Protein AF-A0A523VGC4-F1 (afdb_monomer)

Sequence (194 aa):
MSHHLFTFSLNHFYLLVEYPACVCFKQSFNGQIEKNLKMKKIRLAASSDLHIQEKSRDLLKPAFKDLNEKADIFAITGDFTASGKLKEIQVLLHELRPIKIPIVAVLGNHEYHNQRQEKSKQILHDEGIHILDGNCVTFEINSLSIGFSGSKGFLSGYDKRAIPDFGEQSLKLIVDELLNEKEKMMSGMKNHKT

Secondary structure (DSSP, 8-state):
---EEEE--SS-------SSEEEEEEEEE-S---TT------EEEEE----B-TT-TTSSHHHHTTHHHH-SEEEEES--BSS--HHHHHHHHHHHTT--S-EEEE--HHHHHTT-HHHHHHHHHHTT-EE-SS-EEEEEETTEEEEEEEEE--TT-SGGGSPPS-SSHHHHHHHHHHHHHHHHHHHHHHT---

Solvent-accessible surface area (backbone atoms only — not comparable to full-atom values): 10690 Å² total; per-residue (Å²): 138,80,75,53,82,47,80,54,73,90,74,81,50,72,56,72,49,71,58,46,6,32,42,40,41,45,62,52,73,83,66,82,87,61,97,75,66,72,81,71,64,62,30,40,33,41,42,53,67,63,44,26,40,78,83,48,63,76,67,53,42,78,80,51,66,58,43,65,81,71,27,62,33,38,38,39,34,10,20,57,23,60,71,24,46,71,62,15,52,55,36,47,50,64,52,48,64,85,60,77,50,57,37,41,33,19,59,12,64,29,32,47,70,64,74,38,38,70,59,51,50,50,58,43,41,77,74,66,35,44,74,23,70,28,41,60,52,75,48,81,53,89,72,27,40,37,33,39,13,10,13,48,39,45,89,70,28,65,75,96,44,38,72,71,91,72,81,55,73,72,54,44,56,52,37,52,54,40,49,51,36,51,50,34,21,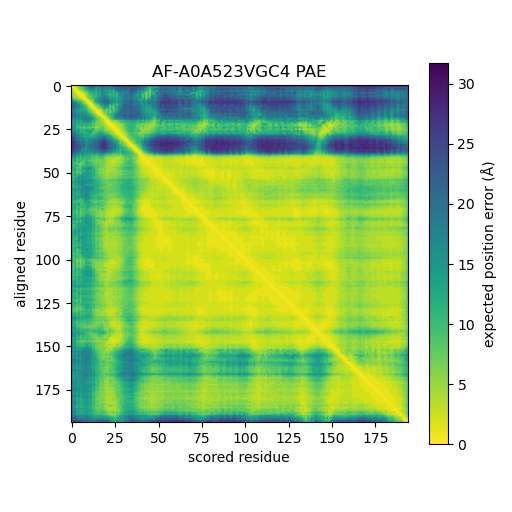51,51,10,51,70,68,56,82,128

Nearest PDB structures (foldseek):
  2dxl-assembly1_A  TM=7.736E-01  e=4.969E-02  Klebsiella aerogenes
  3d03-assembly1_A  TM=6.180E-01  e=4.363E-02  Klebsiella aerogenes
  8ih8-assembly1_A  TM=4.928E-01  e=8.699E-01  Mycobacterium tuberculosis H37Rv

Mean predicted aligned error: 7.9 Å

pLDDT: mean 80.44, std 17.66, range [29.77, 97.69]

Radius of gyration: 17.43 Å; Cα contacts (8 Å, |Δi|>4): 401; chains: 1; bounding box: 41×38×50 Å

Foldseek 3Di:
DDKDKDKDFDDADAPQPAPQKGKGKGKDFDDDDDVDDPGDIFIEIEDEQCQFDLPCAPVCLVVCVCVQVRGQEYEYGENQHNALDVSSLVSSLNSCVVPDHAYEYEYGVNVPRVPCVVVSVVVCVVSRHHYAALAKDWDQDPSMIMIMHIHGAAPQGDDPRQDDCDDDPVVVVSNVVRVVSVVSRVNNVVPPDD

Structure (mmCIF, N/CA/C/O backbone):
data_AF-A0A523VGC4-F1
#
_entry.id   AF-A0A523VGC4-F1
#
loop_
_atom_site.group_PDB
_atom_site.id
_atom_site.type_symbol
_atom_site.label_atom_id
_atom_site.label_alt_id
_atom_site.label_comp_id
_atom_site.label_asym_id
_atom_site.label_entity_id
_atom_site.label_seq_id
_atom_site.pdbx_PDB_ins_code
_atom_site.Cartn_x
_atom_site.Cartn_y
_atom_site.Cartn_z
_atom_site.occupancy
_atom_site.B_iso_or_equiv
_atom_site.auth_seq_id
_atom_site.auth_comp_id
_atom_site.auth_asym_id
_atom_site.auth_atom_id
_atom_site.pdbx_PDB_model_num
ATOM 1 N N . MET A 1 1 ? 8.155 -14.209 4.194 1.00 34.69 1 MET A N 1
ATOM 2 C CA . MET A 1 1 ? 7.171 -13.143 4.458 1.00 34.69 1 MET A CA 1
ATOM 3 C C . MET A 1 1 ? 7.220 -12.800 5.930 1.00 34.69 1 MET A C 1
ATOM 5 O O . MET A 1 1 ? 6.923 -13.653 6.758 1.00 34.69 1 MET A O 1
ATOM 9 N N . SER A 1 2 ? 7.683 -11.599 6.254 1.00 29.77 2 SER A N 1
ATOM 10 C CA . SER A 1 2 ? 7.696 -11.052 7.609 1.00 29.77 2 SER A CA 1
ATOM 11 C C . SER A 1 2 ? 6.438 -10.205 7.794 1.00 29.77 2 SER A C 1
ATOM 13 O O . SER A 1 2 ? 6.317 -9.138 7.202 1.00 29.77 2 SER A O 1
ATOM 15 N N . HIS A 1 3 ? 5.478 -10.696 8.577 1.00 38.50 3 HIS A N 1
ATOM 16 C CA . HIS A 1 3 ? 4.326 -9.900 8.994 1.00 38.50 3 HIS A CA 1
ATOM 17 C C . HIS A 1 3 ? 4.652 -9.244 10.328 1.00 38.50 3 HIS A C 1
ATOM 19 O O . HIS A 1 3 ? 4.976 -9.926 11.302 1.00 38.50 3 HIS A O 1
ATOM 25 N N . HIS A 1 4 ? 4.564 -7.920 10.371 1.00 42.25 4 HIS A N 1
ATOM 26 C CA . HIS A 1 4 ? 4.762 -7.157 11.592 1.00 42.25 4 HIS A CA 1
ATOM 27 C C . HIS A 1 4 ? 3.404 -6.647 12.069 1.00 42.25 4 HIS A C 1
ATOM 29 O O . HIS A 1 4 ? 2.723 -5.895 11.371 1.00 42.25 4 HIS A O 1
ATOM 35 N N . LEU A 1 5 ? 2.989 -7.096 13.255 1.00 32.25 5 LEU A N 1
ATOM 36 C CA . LEU A 1 5 ? 1.821 -6.554 13.938 1.00 32.25 5 LEU A CA 1
ATOM 37 C C . LEU A 1 5 ? 2.290 -5.394 14.808 1.00 32.25 5 LEU A C 1
ATOM 39 O O . LEU A 1 5 ? 3.022 -5.602 15.777 1.00 32.25 5 LEU A O 1
ATOM 43 N N . PHE A 1 6 ? 1.858 -4.184 14.478 1.00 43.81 6 PHE A N 1
ATOM 44 C CA . PHE A 1 6 ? 2.181 -3.013 15.275 1.00 43.81 6 PHE A CA 1
ATOM 45 C C . PHE A 1 6 ? 0.974 -2.605 16.125 1.00 43.81 6 PHE A C 1
ATOM 47 O O . PHE A 1 6 ? -0.158 -2.513 15.649 1.00 43.81 6 PHE A O 1
ATOM 54 N N . THR A 1 7 ? 1.215 -2.374 17.416 1.00 37.88 7 THR A N 1
ATOM 55 C CA . THR A 1 7 ? 0.208 -1.887 18.366 1.00 37.88 7 THR A CA 1
ATOM 56 C C . THR A 1 7 ? 0.646 -0.520 18.871 1.00 37.88 7 THR A C 1
ATOM 58 O O . THR A 1 7 ? 1.666 -0.425 19.552 1.00 37.88 7 THR A O 1
ATOM 61 N N . PHE A 1 8 ? -0.121 0.528 18.572 1.00 44.53 8 PHE A N 1
ATOM 62 C CA . PHE A 1 8 ? 0.231 1.901 18.942 1.00 44.53 8 PHE A CA 1
ATOM 63 C C . PHE A 1 8 ? -0.674 2.440 20.054 1.00 44.53 8 PHE A C 1
ATOM 65 O O . PHE A 1 8 ? -1.831 2.044 20.205 1.00 44.53 8 PHE A O 1
ATOM 72 N N . SER A 1 9 ? -0.121 3.331 20.873 1.00 35.53 9 SER A N 1
ATOM 73 C CA . SER A 1 9 ? -0.798 3.994 21.985 1.00 35.53 9 SER A CA 1
ATOM 74 C C . SER A 1 9 ? -0.284 5.430 22.052 1.00 35.53 9 SER A C 1
ATOM 76 O O . SER A 1 9 ? 0.897 5.609 22.320 1.00 35.53 9 SER A O 1
ATOM 78 N N . LEU A 1 10 ? -1.183 6.388 21.795 1.00 39.25 10 LEU A N 1
ATOM 79 C CA . LEU A 1 10 ? -1.071 7.847 21.959 1.00 39.25 10 LEU A CA 1
ATOM 80 C C . LEU A 1 10 ? 0.299 8.498 21.666 1.00 39.25 10 LEU A C 1
ATOM 82 O O . LEU A 1 10 ? 1.230 8.405 22.461 1.00 39.25 10 LEU A O 1
ATOM 86 N N . ASN A 1 11 ? 0.300 9.259 20.564 1.00 33.81 11 ASN A N 1
ATOM 87 C CA . ASN A 1 11 ? 1.225 10.294 20.061 1.00 33.81 11 ASN A CA 1
ATOM 88 C C . ASN A 1 11 ? 1.675 9.986 18.630 1.00 33.81 11 ASN A C 1
ATOM 90 O O . ASN A 1 11 ? 1.844 8.838 18.271 1.00 33.81 11 ASN A O 1
ATOM 94 N N . HIS A 1 12 ? 1.781 11.020 17.794 1.00 36.03 12 HIS A N 1
ATOM 95 C CA . HIS A 1 12 ? 2.162 10.976 16.377 1.00 36.03 12 HIS A CA 1
ATOM 96 C C . HIS A 1 12 ? 3.234 9.914 16.055 1.00 36.03 12 HIS A C 1
ATOM 98 O O . HIS A 1 12 ? 4.375 10.046 16.493 1.00 36.03 12 HIS A O 1
ATOM 104 N N . PHE A 1 13 ? 2.892 8.897 15.258 1.00 43.81 13 PHE A N 1
ATOM 105 C CA . PHE A 1 13 ? 3.840 7.877 14.803 1.00 43.81 13 PHE A CA 1
ATOM 106 C C . PHE A 1 13 ? 3.893 7.846 13.277 1.00 43.81 13 PHE A C 1
ATOM 108 O O . PHE A 1 13 ? 2.881 7.626 12.623 1.00 43.81 13 PHE A O 1
ATOM 115 N N . TYR A 1 14 ? 5.091 8.026 12.724 1.00 41.28 14 TYR A N 1
ATOM 116 C CA . TYR A 1 14 ? 5.395 7.749 11.324 1.00 41.28 14 TYR A CA 1
ATOM 117 C C . TYR A 1 14 ? 5.858 6.292 11.235 1.00 41.28 14 TYR A C 1
ATOM 119 O O . TYR A 1 14 ? 6.925 5.966 11.752 1.00 41.28 14 TYR A O 1
ATOM 127 N N . LEU A 1 15 ? 5.088 5.400 10.608 1.00 46.88 15 LEU A N 1
ATOM 128 C CA . LEU A 1 15 ? 5.608 4.081 10.237 1.00 46.88 15 LEU A CA 1
ATOM 129 C C . LEU A 1 15 ? 6.196 4.156 8.834 1.00 46.88 15 LEU A C 1
ATOM 131 O O . LEU A 1 15 ? 5.557 3.750 7.877 1.00 46.88 15 LEU A O 1
ATOM 135 N N . LEU A 1 16 ? 7.428 4.644 8.721 1.00 46.50 16 LEU A N 1
ATOM 136 C CA . LEU A 1 16 ? 8.208 4.515 7.493 1.00 46.50 16 LEU A CA 1
ATOM 137 C C . LEU A 1 16 ? 8.525 3.028 7.264 1.00 46.50 16 LEU A C 1
ATOM 139 O O . LEU A 1 16 ? 9.566 2.530 7.692 1.00 46.50 16 LEU A O 1
ATOM 143 N N . VAL A 1 17 ? 7.619 2.297 6.612 1.00 51.00 17 VAL A N 1
ATOM 144 C CA . VAL A 1 17 ? 8.034 1.113 5.858 1.00 51.00 17 VAL A CA 1
ATOM 145 C C . VAL A 1 17 ? 8.804 1.696 4.686 1.00 51.00 17 VAL A C 1
ATOM 147 O O . VAL A 1 17 ? 8.227 2.398 3.873 1.00 51.00 17 VAL A O 1
ATOM 150 N N . GLU A 1 18 ? 10.126 1.592 4.697 1.00 49.97 18 GLU A N 1
ATOM 151 C CA . GLU A 1 18 ? 10.962 2.217 3.676 1.00 49.97 18 GLU A CA 1
ATOM 152 C C . GLU A 1 18 ? 11.557 1.124 2.796 1.00 49.97 18 GLU A C 1
ATOM 154 O O . GLU A 1 18 ? 12.354 0.308 3.262 1.00 49.97 18 GLU A O 1
ATOM 159 N N . TYR A 1 19 ? 11.151 1.205 1.527 1.00 49.59 19 TYR A N 1
ATOM 160 C CA . TYR A 1 19 ? 11.377 0.305 0.400 1.00 49.59 19 TYR A CA 1
ATOM 161 C C . TYR A 1 19 ? 10.525 -0.976 0.401 1.00 49.59 19 TYR A C 1
ATOM 163 O O . TYR A 1 19 ? 10.534 -1.693 1.402 1.00 49.59 19 TYR A O 1
ATOM 171 N N . PRO A 1 20 ? 9.791 -1.272 -0.695 1.00 56.69 20 PRO A N 1
ATOM 172 C CA . PRO A 1 20 ? 9.668 -0.536 -1.972 1.00 56.69 20 PRO A CA 1
ATOM 173 C C . PRO A 1 20 ? 8.625 0.608 -1.970 1.00 56.69 20 PRO A C 1
ATOM 175 O O . PRO A 1 20 ? 8.514 1.351 -2.945 1.00 56.69 20 PRO A O 1
ATOM 178 N N . ALA A 1 21 ? 7.878 0.814 -0.881 1.00 62.47 21 ALA A N 1
ATOM 179 C CA . ALA A 1 21 ? 6.846 1.855 -0.771 1.00 62.47 21 ALA A CA 1
ATOM 180 C C . ALA A 1 21 ? 6.776 2.471 0.624 1.00 62.47 21 ALA A C 1
ATOM 182 O O . ALA A 1 21 ? 7.033 1.761 1.584 1.00 62.47 21 ALA A O 1
ATOM 183 N N . CYS A 1 22 ? 6.394 3.751 0.734 1.00 65.56 22 CYS A N 1
ATOM 184 C CA . CYS A 1 22 ? 6.293 4.462 2.011 1.00 65.56 22 CYS A CA 1
ATOM 185 C C . CYS A 1 22 ? 4.848 4.831 2.349 1.00 65.56 22 CYS A C 1
ATOM 187 O O . CYS A 1 22 ? 4.131 5.429 1.547 1.00 65.56 22 CYS A O 1
ATOM 189 N N . VAL A 1 23 ? 4.438 4.519 3.577 1.00 63.31 23 VAL A N 1
ATOM 190 C CA . VAL A 1 23 ? 3.158 4.947 4.149 1.00 63.31 23 VAL A CA 1
ATOM 191 C C . VAL A 1 23 ? 3.447 5.747 5.404 1.00 63.31 23 VAL A C 1
ATOM 193 O O . VAL A 1 23 ? 4.127 5.280 6.297 1.00 63.31 23 VAL A O 1
ATOM 196 N N . CYS A 1 24 ? 2.905 6.946 5.512 1.00 68.25 24 CYS A N 1
ATOM 197 C CA . CYS A 1 24 ? 2.840 7.673 6.767 1.00 68.25 24 CYS A CA 1
ATOM 198 C C . CYS A 1 24 ? 1.409 7.600 7.304 1.00 68.25 24 CYS A C 1
ATOM 200 O O . CYS A 1 24 ? 0.442 7.623 6.541 1.00 68.25 24 CYS A O 1
ATOM 202 N N . PHE A 1 25 ? 1.252 7.586 8.624 1.00 68.75 25 PHE A N 1
ATOM 203 C CA . PHE A 1 25 ? -0.055 7.776 9.240 1.00 68.75 25 PHE A CA 1
ATOM 204 C C . PHE A 1 25 ? 0.009 8.797 10.369 1.00 68.75 25 PHE A C 1
ATOM 206 O O . PHE A 1 25 ? 1.072 9.093 10.911 1.00 68.75 25 PHE A O 1
ATOM 213 N N . LYS A 1 26 ? -1.142 9.371 10.699 1.00 67.44 26 LYS A N 1
ATOM 214 C CA . LYS A 1 26 ? -1.311 10.306 11.808 1.00 67.44 26 LYS A CA 1
ATOM 215 C C . LYS A 1 26 ? -2.594 9.960 12.540 1.00 67.44 26 LYS A C 1
ATOM 217 O O . LYS A 1 26 ? -3.622 9.751 11.912 1.00 67.44 26 LYS A O 1
ATOM 222 N N . GLN A 1 27 ? -2.522 9.900 13.863 1.00 65.00 27 GLN A N 1
ATOM 223 C CA . GLN A 1 27 ? -3.665 9.603 14.718 1.00 65.00 27 GLN A CA 1
ATOM 224 C C . GLN A 1 27 ? -4.026 10.833 15.557 1.00 65.00 27 GLN A C 1
ATOM 226 O O . GLN A 1 27 ? -3.138 11.449 16.153 1.00 65.00 27 GLN A O 1
ATOM 231 N N . SER A 1 28 ? -5.314 11.157 15.641 1.00 64.75 28 SER A N 1
ATOM 232 C CA . SER A 1 28 ? -5.884 12.177 16.528 1.00 64.75 28 SER A CA 1
ATOM 233 C C . SER A 1 28 ? -7.058 11.610 17.342 1.00 64.75 28 SER A C 1
ATOM 235 O O . SER A 1 28 ? -7.582 10.528 17.068 1.00 64.75 28 SER A O 1
ATOM 237 N N . PHE A 1 29 ? -7.438 12.310 18.413 1.00 64.50 29 PHE A N 1
ATOM 238 C CA . PHE A 1 29 ? -8.555 11.941 19.284 1.00 64.50 29 PHE A CA 1
ATOM 239 C C . PHE A 1 29 ? -9.622 13.033 19.239 1.00 64.50 29 PHE A C 1
ATOM 241 O O . PHE A 1 29 ? -9.311 14.191 19.504 1.00 64.50 29 PHE A O 1
ATOM 248 N N . ASN A 1 30 ? -10.869 12.648 18.956 1.00 58.19 30 ASN A N 1
ATOM 249 C CA . ASN A 1 30 ? -11.981 13.578 18.723 1.00 58.19 30 ASN A CA 1
ATOM 250 C C . ASN A 1 30 ? -12.982 13.654 19.901 1.00 58.19 30 ASN A C 1
ATOM 252 O O . ASN A 1 30 ? -14.135 14.030 19.712 1.00 58.19 30 ASN A O 1
ATOM 256 N N . GLY A 1 31 ? -12.575 13.294 21.129 1.00 57.97 31 GLY A N 1
ATOM 257 C CA . GLY A 1 31 ? -13.453 13.257 22.313 1.00 57.97 31 GLY A CA 1
ATOM 258 C C . GLY A 1 31 ? -13.003 14.141 23.484 1.00 57.97 31 GLY A C 1
ATOM 259 O O . GLY A 1 31 ? -11.836 14.515 23.592 1.00 57.97 31 GLY A O 1
ATOM 260 N N . GLN A 1 32 ? -13.921 14.443 24.412 1.00 53.66 32 GLN A N 1
ATOM 261 C CA . GLN A 1 32 ? -13.557 14.984 25.728 1.00 53.66 32 GLN A CA 1
ATOM 262 C C . GLN A 1 32 ? -12.761 13.923 26.505 1.00 53.66 32 GLN A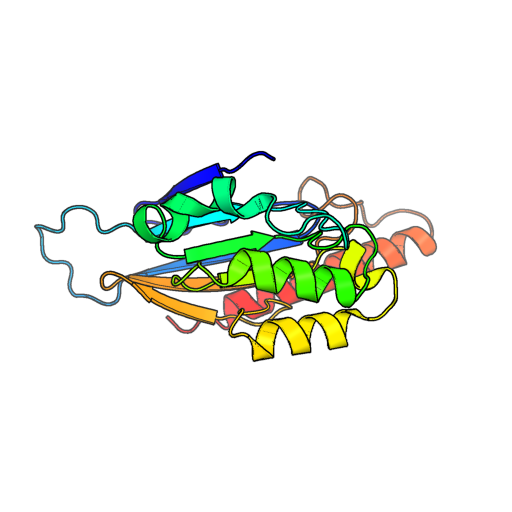 C 1
ATOM 264 O O . GLN A 1 32 ? -13.112 12.742 26.498 1.00 53.66 32 GLN A O 1
AT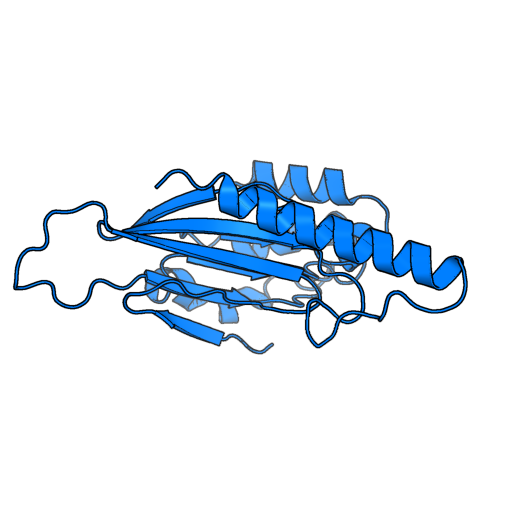OM 269 N N . ILE A 1 33 ? -11.662 14.328 27.148 1.00 53.34 33 ILE A N 1
ATOM 270 C CA . ILE A 1 33 ? -10.811 13.422 27.930 1.00 53.34 33 ILE A CA 1
ATOM 271 C C . ILE A 1 33 ? -11.575 13.004 29.192 1.00 53.34 33 ILE A C 1
ATOM 273 O O . ILE A 1 33 ? -11.497 13.658 30.231 1.00 53.34 33 ILE A O 1
ATOM 277 N N . GLU A 1 34 ? -12.315 11.902 29.121 1.00 53.34 34 GLU A N 1
ATOM 278 C CA . GLU A 1 34 ? -12.825 11.249 30.320 1.00 53.34 34 GLU A CA 1
ATOM 279 C C . GLU A 1 34 ? -11.674 10.517 31.020 1.00 53.34 34 GLU A C 1
ATOM 281 O O . GLU A 1 34 ? -10.969 9.698 30.425 1.00 53.34 34 GLU A O 1
ATOM 286 N N . LYS A 1 35 ? -11.487 10.813 32.312 1.00 49.88 35 LYS A N 1
ATOM 287 C CA . LYS A 1 35 ? -10.378 10.364 33.181 1.00 49.88 35 LYS A CA 1
ATOM 288 C C . LYS A 1 35 ? -10.215 8.835 33.342 1.00 49.88 35 LYS A C 1
ATOM 290 O O . LYS A 1 35 ? -9.365 8.417 34.118 1.00 49.88 35 LYS A O 1
ATOM 295 N N . ASN A 1 36 ? -10.979 8.003 32.629 1.00 49.53 36 ASN A N 1
ATOM 296 C CA . ASN A 1 36 ? -10.988 6.537 32.757 1.00 49.53 36 ASN A CA 1
ATOM 297 C C . ASN A 1 36 ? -10.939 5.775 31.417 1.00 49.53 36 ASN A C 1
ATOM 299 O O . ASN A 1 36 ? -11.422 4.646 31.306 1.00 49.53 36 ASN A O 1
ATOM 303 N N . LEU A 1 37 ? -10.327 6.349 30.380 1.00 56.03 37 LEU A N 1
ATOM 304 C CA . LEU A 1 37 ? -10.064 5.612 29.145 1.00 56.03 37 LEU A CA 1
ATOM 305 C C . LEU A 1 37 ? -9.021 4.512 29.402 1.00 56.03 37 LEU A C 1
ATOM 307 O O . LEU A 1 37 ? -7.819 4.773 29.429 1.00 56.03 37 LEU A O 1
ATOM 311 N N . LYS A 1 38 ? -9.465 3.248 29.507 1.00 54.25 38 LYS A N 1
ATOM 312 C CA . LYS A 1 38 ? -8.631 2.118 29.060 1.00 54.25 38 LYS A CA 1
ATOM 313 C C . LYS A 1 38 ? -8.054 2.535 27.709 1.00 54.25 38 LYS A C 1
ATOM 315 O O . LYS A 1 38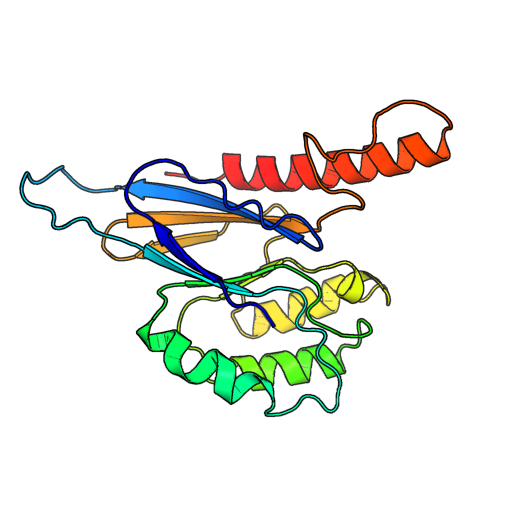 ? -8.836 2.843 26.813 1.00 54.25 38 LYS A O 1
ATOM 320 N N . MET A 1 39 ? -6.725 2.601 27.603 1.00 57.62 39 MET A N 1
ATOM 321 C CA . MET A 1 39 ? -6.008 3.102 26.425 1.00 57.62 39 MET A CA 1
ATOM 322 C C . MET A 1 39 ? -6.642 2.550 25.147 1.00 57.62 39 MET A C 1
ATOM 324 O O . MET A 1 39 ? -6.466 1.372 24.833 1.00 57.62 39 MET A O 1
ATOM 328 N N . LYS A 1 40 ? -7.418 3.382 24.444 1.00 69.38 40 LYS A N 1
ATOM 329 C CA . LYS A 1 40 ? -8.011 3.003 23.164 1.00 69.38 40 LYS A CA 1
ATOM 330 C C . LYS A 1 40 ? -6.865 2.911 22.160 1.00 69.38 40 LYS A C 1
ATOM 332 O O . LYS A 1 40 ? -6.043 3.823 22.072 1.00 69.38 40 LYS A O 1
ATOM 337 N N . LYS A 1 41 ? -6.765 1.783 21.461 1.00 76.44 41 LYS A N 1
ATOM 338 C CA . LYS A 1 41 ? -5.701 1.504 20.490 1.00 76.44 41 LYS A CA 1
ATOM 339 C C . LYS A 1 41 ? -6.323 1.196 19.136 1.00 76.44 41 LYS A C 1
ATOM 341 O O . LYS A 1 41 ? -7.446 0.697 19.074 1.00 76.44 41 LYS A O 1
ATOM 346 N N . ILE A 1 42 ? -5.562 1.484 18.088 1.00 83.12 42 ILE A N 1
ATOM 347 C CA . ILE A 1 42 ? -5.809 1.006 16.729 1.00 83.12 42 ILE A CA 1
ATOM 348 C C . ILE A 1 42 ? -4.697 0.006 16.413 1.00 83.12 42 ILE A C 1
ATOM 350 O O . ILE A 1 42 ? -3.521 0.259 16.695 1.00 83.12 42 ILE A O 1
ATOM 354 N N . ARG A 1 43 ? -5.075 -1.150 15.875 1.00 86.56 43 ARG A N 1
ATOM 355 C CA . ARG A 1 43 ? -4.175 -2.239 15.494 1.00 86.56 43 ARG A CA 1
ATOM 356 C C . ARG A 1 43 ? -3.971 -2.191 13.989 1.00 86.56 43 ARG A C 1
ATOM 358 O O . ARG A 1 43 ? -4.924 -2.343 13.227 1.00 86.56 43 ARG A O 1
ATOM 365 N N . LEU A 1 44 ? -2.726 -1.998 13.575 1.00 86.06 44 LEU A N 1
ATOM 366 C CA . LEU A 1 44 ? -2.346 -1.965 12.170 1.00 86.06 44 LEU A CA 1
ATOM 367 C C . LEU A 1 44 ? -1.583 -3.245 11.839 1.00 86.06 44 LEU A C 1
ATOM 369 O O . LEU A 1 44 ? -0.529 -3.519 12.421 1.00 86.06 44 LEU A O 1
ATOM 373 N N . ALA A 1 45 ? -2.106 -4.015 10.892 1.00 87.50 45 ALA A N 1
ATOM 374 C CA . ALA A 1 45 ? -1.320 -5.034 10.217 1.00 87.50 45 ALA A CA 1
ATOM 375 C C . ALA A 1 45 ? -0.651 -4.418 8.990 1.00 87.50 45 ALA A C 1
ATOM 377 O O . ALA A 1 45 ? -1.271 -3.623 8.286 1.00 87.50 45 ALA A O 1
ATOM 378 N N . ALA A 1 46 ? 0.593 -4.804 8.720 1.00 87.31 46 ALA A N 1
ATOM 379 C CA . ALA A 1 46 ? 1.320 -4.361 7.539 1.00 87.31 46 ALA A CA 1
ATOM 380 C C . ALA A 1 46 ? 1.984 -5.546 6.827 1.00 87.31 46 ALA A C 1
ATOM 382 O O . ALA A 1 46 ? 2.477 -6.479 7.470 1.00 87.31 46 ALA A O 1
ATOM 383 N N . SER A 1 47 ? 1.997 -5.499 5.497 1.00 87.44 47 SER A N 1
ATOM 384 C CA . SER A 1 47 ? 2.748 -6.416 4.642 1.00 87.44 47 SER A CA 1
ATOM 385 C C . SER A 1 47 ? 3.325 -5.665 3.447 1.00 87.44 47 SER A C 1
ATOM 387 O O . SER A 1 47 ? 2.716 -4.721 2.958 1.00 87.44 47 SER A O 1
ATOM 389 N N . SER A 1 48 ? 4.460 -6.123 2.942 1.00 85.75 48 SER A N 1
ATOM 390 C CA . SER A 1 48 ? 5.087 -5.639 1.710 1.00 85.75 48 SER A CA 1
ATOM 391 C C . SER A 1 48 ? 5.585 -6.828 0.890 1.00 85.75 48 SER A C 1
ATOM 393 O O . SER A 1 48 ? 5.528 -7.967 1.374 1.00 85.75 48 SER A O 1
ATOM 395 N N . ASP A 1 49 ? 6.053 -6.570 -0.332 1.00 87.81 49 ASP A N 1
ATOM 396 C CA . ASP A 1 49 ? 6.847 -7.523 -1.120 1.00 87.81 49 ASP A CA 1
ATOM 397 C C . ASP A 1 49 ? 6.132 -8.866 -1.319 1.00 87.81 49 ASP A C 1
ATOM 399 O O . ASP A 1 49 ? 6.722 -9.950 -1.211 1.00 87.81 49 ASP A O 1
ATOM 403 N N . LEU A 1 50 ? 4.823 -8.797 -1.584 1.00 89.69 50 LEU A N 1
ATOM 404 C CA . LEU A 1 50 ? 3.988 -9.982 -1.754 1.00 89.69 50 LEU A CA 1
ATOM 405 C C . LEU A 1 50 ? 4.414 -10.801 -2.973 1.00 89.69 50 LEU A C 1
ATOM 407 O O . LEU A 1 50 ? 4.306 -12.028 -2.936 1.00 89.69 50 LEU A O 1
ATOM 411 N N . HIS A 1 51 ? 4.889 -10.129 -4.029 1.00 92.44 51 HIS A N 1
ATOM 412 C CA . HIS A 1 51 ? 5.381 -10.750 -5.259 1.00 92.44 51 HIS A CA 1
ATOM 413 C C . HIS A 1 51 ? 4.431 -11.830 -5.807 1.00 92.44 51 HIS A C 1
ATOM 415 O O . HIS A 1 51 ? 4.840 -12.941 -6.163 1.00 92.44 51 HIS A O 1
ATOM 421 N N . ILE A 1 52 ? 3.135 -11.513 -5.866 1.00 94.50 52 ILE A N 1
ATOM 422 C CA . ILE A 1 52 ? 2.099 -12.409 -6.377 1.00 94.50 52 ILE A CA 1
ATOM 423 C C . ILE A 1 52 ? 2.391 -12.766 -7.832 1.00 94.50 52 ILE A C 1
ATOM 425 O O . ILE A 1 52 ? 2.594 -11.901 -8.684 1.00 94.50 52 ILE A O 1
ATOM 429 N N . GLN A 1 53 ? 2.366 -14.064 -8.114 1.00 96.56 53 GLN A N 1
ATOM 430 C CA . GLN A 1 53 ? 2.440 -14.637 -9.451 1.00 96.56 53 GLN A CA 1
ATOM 431 C C . GLN A 1 53 ? 1.060 -15.168 -9.844 1.00 96.56 53 GLN A C 1
ATOM 433 O O . GLN A 1 53 ? 0.217 -15.444 -8.991 1.00 96.56 53 GLN A O 1
ATOM 438 N N . GLU A 1 54 ? 0.838 -15.418 -11.135 1.00 95.12 54 GLU A N 1
ATOM 439 C CA . GLU A 1 54 ? -0.422 -16.012 -11.622 1.00 95.12 54 GLU A CA 1
ATOM 440 C C . GLU A 1 54 ? -0.739 -17.369 -10.953 1.00 95.12 54 GLU A C 1
ATOM 442 O O . GLU A 1 54 ? -1.902 -17.729 -10.786 1.00 95.12 54 GLU A O 1
ATOM 447 N N . LYS A 1 55 ? 0.296 -18.102 -10.518 1.00 94.50 55 LYS A N 1
ATOM 448 C CA . LYS A 1 55 ? 0.182 -19.385 -9.804 1.00 94.50 55 LYS A CA 1
ATOM 449 C C . LYS A 1 55 ? 0.081 -19.263 -8.278 1.00 94.50 55 LYS A C 1
ATOM 451 O O . LYS A 1 55 ? -0.009 -20.286 -7.612 1.00 94.50 55 LYS A O 1
ATOM 456 N N . SER A 1 56 ? 0.107 -18.053 -7.716 1.00 91.00 56 SER A N 1
ATOM 457 C CA . SER A 1 56 ? 0.092 -17.833 -6.260 1.00 91.00 56 SER A CA 1
ATOM 458 C C . SER A 1 56 ? -1.296 -17.955 -5.623 1.00 91.00 56 SER A C 1
ATOM 460 O O . SER A 1 56 ? -1.470 -17.605 -4.457 1.00 91.00 56 SER A O 1
ATOM 462 N N . ARG A 1 57 ? -2.294 -18.426 -6.376 1.00 91.75 57 ARG A N 1
ATOM 463 C CA . ARG A 1 57 ? -3.668 -18.561 -5.895 1.00 91.75 57 ARG A CA 1
ATOM 464 C C . ARG A 1 57 ? -3.735 -19.490 -4.680 1.00 91.75 57 ARG A C 1
ATOM 466 O O . ARG A 1 57 ? -3.141 -20.562 -4.678 1.00 91.75 57 ARG A O 1
ATOM 473 N N . ASP A 1 58 ? 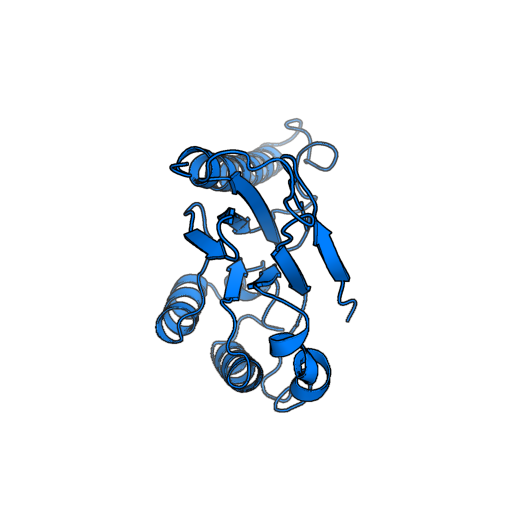-4.491 -19.061 -3.680 1.00 91.50 58 ASP A N 1
ATOM 474 C CA . ASP A 1 58 ? -4.743 -19.701 -2.390 1.00 91.50 58 ASP A CA 1
ATOM 475 C C . ASP A 1 58 ? -3.515 -19.845 -1.465 1.00 91.50 58 ASP A C 1
ATOM 477 O O . ASP A 1 58 ? -3.615 -20.485 -0.416 1.00 91.50 58 ASP A O 1
ATOM 481 N N . LEU A 1 59 ? -2.371 -19.229 -1.800 1.00 88.56 59 LEU A N 1
ATOM 482 C CA . LEU A 1 59 ? -1.140 -19.340 -1.006 1.00 88.56 59 LEU A CA 1
ATOM 483 C C . LEU A 1 59 ? -1.069 -18.375 0.187 1.00 88.56 59 LEU A C 1
ATOM 485 O O . LEU A 1 59 ? -0.400 -18.689 1.170 1.00 88.56 59 LEU A O 1
ATOM 489 N N . LEU A 1 60 ? -1.726 -17.211 0.127 1.00 84.25 60 LEU A N 1
ATOM 490 C CA . LEU A 1 60 ? -1.683 -16.200 1.192 1.00 84.25 60 LEU A CA 1
ATOM 491 C C . LEU A 1 60 ? -2.853 -16.306 2.169 1.00 84.25 60 LEU A C 1
ATOM 493 O O . LEU A 1 60 ? -2.758 -15.809 3.292 1.00 84.25 60 LEU A O 1
ATOM 497 N N . LYS A 1 61 ? -3.929 -17.008 1.800 1.00 82.69 61 LYS A N 1
ATOM 498 C CA . LYS A 1 61 ? -5.074 -17.264 2.690 1.00 82.69 61 LYS A CA 1
ATOM 499 C C . LYS A 1 61 ? -4.681 -17.708 4.110 1.00 82.69 61 LYS A C 1
ATOM 501 O O . LYS A 1 61 ? -5.229 -17.140 5.057 1.00 82.69 61 LYS A O 1
ATOM 506 N N . PRO A 1 62 ? -3.738 -18.654 4.323 1.00 82.56 62 PRO A N 1
ATOM 507 C CA . PRO A 1 62 ? -3.344 -19.051 5.675 1.00 82.56 62 PRO A CA 1
ATOM 508 C C . PRO A 1 62 ? -2.665 -17.928 6.467 1.00 82.56 62 PRO A C 1
ATOM 510 O O . PRO A 1 62 ? -2.815 -17.878 7.685 1.00 82.56 62 PRO A O 1
ATOM 513 N N . ALA A 1 63 ? -1.939 -17.032 5.793 1.00 79.44 63 ALA A N 1
ATOM 514 C CA . ALA A 1 63 ? -1.253 -15.908 6.424 1.00 79.44 63 ALA A CA 1
ATOM 515 C C . ALA A 1 63 ? -2.233 -14.805 6.860 1.00 79.44 63 ALA A C 1
ATOM 517 O O . ALA A 1 63 ? -2.017 -14.157 7.881 1.00 79.44 63 ALA A O 1
ATOM 518 N N . PHE A 1 64 ? -3.342 -14.632 6.133 1.00 85.12 64 PHE A N 1
ATOM 519 C CA . PHE A 1 64 ? -4.348 -13.597 6.409 1.00 85.12 64 PHE A CA 1
ATOM 520 C C . PHE A 1 64 ? -5.556 -14.082 7.218 1.00 85.12 64 PHE A C 1
ATOM 522 O O . PHE A 1 64 ? -6.452 -13.293 7.515 1.00 85.12 64 PHE A O 1
ATOM 529 N N . LYS A 1 65 ? -5.589 -15.360 7.614 1.00 85.12 65 LYS A N 1
ATOM 530 C CA . LYS A 1 65 ? -6.761 -15.987 8.248 1.00 85.12 65 LYS A CA 1
ATOM 531 C C . LYS A 1 65 ? -7.270 -15.256 9.503 1.00 85.12 65 LYS A C 1
ATOM 533 O O . LYS A 1 65 ? -8.474 -15.111 9.667 1.00 85.12 65 LYS A O 1
ATOM 538 N N . ASP A 1 66 ? -6.363 -14.751 10.343 1.00 88.44 66 ASP A N 1
ATOM 539 C CA . ASP A 1 66 ? -6.705 -14.114 11.625 1.00 88.44 66 ASP A CA 1
ATOM 540 C C . ASP A 1 66 ? -6.765 -12.580 11.510 1.00 88.44 66 ASP A C 1
ATOM 542 O O . ASP A 1 66 ? -6.918 -11.876 12.510 1.00 88.44 66 ASP A O 1
ATOM 546 N N . LEU A 1 67 ? -6.573 -12.032 10.305 1.00 89.75 67 LEU A N 1
ATOM 547 C CA . LEU A 1 67 ? -6.358 -10.600 10.108 1.00 89.75 67 LEU A CA 1
ATOM 548 C C . LEU A 1 67 ? -7.567 -9.776 10.560 1.00 89.75 67 LEU A C 1
ATOM 550 O O . LEU A 1 67 ? -7.402 -8.776 11.252 1.00 89.75 67 LEU A O 1
ATOM 554 N N . ASN A 1 68 ? -8.770 -10.260 10.244 1.00 92.31 68 ASN A N 1
ATOM 555 C CA . ASN A 1 68 ? -10.033 -9.631 10.631 1.00 92.31 68 ASN A CA 1
ATOM 556 C C . ASN A 1 68 ? -10.221 -9.540 12.154 1.00 92.31 68 ASN A C 1
ATOM 558 O O . ASN A 1 68 ? -10.905 -8.644 12.636 1.00 92.31 68 ASN A O 1
ATOM 562 N N . GLU A 1 69 ? -9.632 -10.463 12.916 1.00 91.94 69 GLU A N 1
ATOM 563 C CA . GLU A 1 69 ? -9.740 -10.480 14.377 1.00 91.94 69 GLU A CA 1
ATOM 564 C C . GLU A 1 69 ? -8.623 -9.669 15.037 1.00 91.94 69 GLU A C 1
ATOM 566 O O . GLU A 1 69 ? -8.826 -9.074 16.098 1.00 91.94 69 GLU A O 1
ATOM 571 N N . LYS A 1 70 ? -7.430 -9.654 14.430 1.00 89.38 70 LYS A N 1
ATOM 572 C CA . LYS A 1 70 ? -6.193 -9.135 15.035 1.00 89.38 70 LYS A CA 1
ATOM 573 C C . LYS A 1 70 ? -5.838 -7.707 14.632 1.00 89.38 70 LYS A C 1
ATOM 575 O O . LYS A 1 70 ? -5.037 -7.090 15.336 1.00 89.38 70 LYS A O 1
ATOM 580 N N . ALA A 1 71 ? -6.413 -7.180 13.559 1.00 90.25 71 ALA A N 1
ATOM 581 C CA . ALA A 1 71 ? -6.151 -5.833 13.073 1.00 90.25 71 ALA A CA 1
ATOM 582 C C . ALA A 1 71 ? -7.451 -5.069 12.827 1.00 90.25 71 ALA A C 1
ATOM 584 O O . ALA A 1 71 ? -8.492 -5.663 12.574 1.00 90.25 71 ALA A O 1
ATOM 585 N N . ASP A 1 72 ? -7.368 -3.746 12.909 1.00 92.06 72 ASP A N 1
ATOM 586 C CA . ASP A 1 72 ? -8.471 -2.845 12.580 1.00 92.06 72 ASP A CA 1
ATOM 587 C C . ASP A 1 72 ? -8.293 -2.257 11.171 1.00 92.06 72 ASP A C 1
ATOM 589 O O . ASP A 1 72 ? -9.269 -1.872 10.538 1.00 92.06 72 ASP A O 1
ATOM 593 N N . ILE A 1 73 ? -7.050 -2.207 10.672 1.00 92.94 73 ILE A N 1
ATOM 594 C CA . ILE A 1 73 ? -6.674 -1.773 9.318 1.00 92.94 73 ILE A CA 1
ATOM 595 C C . ILE A 1 73 ? -5.540 -2.670 8.808 1.00 92.94 73 ILE A C 1
ATOM 597 O O . ILE A 1 73 ? -4.659 -3.066 9.581 1.00 92.94 73 ILE A O 1
ATOM 601 N N . PHE A 1 74 ? -5.534 -2.955 7.505 1.00 92.81 74 PHE A N 1
ATOM 602 C CA . PHE A 1 74 ? -4.436 -3.634 6.821 1.00 92.81 74 PHE A CA 1
ATOM 603 C C . PHE A 1 74 ? -3.730 -2.700 5.829 1.00 92.81 74 PHE A C 1
ATOM 605 O O . PHE A 1 74 ? -4.361 -2.140 4.940 1.00 92.81 74 PHE A O 1
ATOM 612 N N . ALA A 1 75 ? -2.417 -2.540 5.966 1.00 91.75 75 ALA A N 1
ATOM 613 C CA . ALA A 1 75 ? -1.583 -1.791 5.034 1.00 91.75 75 ALA A CA 1
ATOM 614 C C . ALA A 1 75 ? -0.768 -2.735 4.140 1.00 91.75 75 ALA A C 1
ATOM 616 O O . ALA A 1 75 ? -0.047 -3.598 4.645 1.00 91.75 75 ALA A O 1
ATOM 617 N N . ILE A 1 76 ? -0.842 -2.543 2.821 1.00 90.38 76 ILE A N 1
ATOM 618 C CA . ILE A 1 76 ? -0.006 -3.251 1.843 1.00 90.38 76 ILE A CA 1
ATOM 619 C C . ILE A 1 76 ? 0.949 -2.251 1.186 1.00 90.38 76 ILE A C 1
ATOM 621 O O . ILE A 1 76 ? 0.535 -1.387 0.415 1.00 90.38 76 ILE A O 1
ATOM 625 N N . THR A 1 77 ? 2.235 -2.334 1.511 1.00 85.25 77 THR A N 1
ATOM 626 C CA . THR A 1 77 ? 3.228 -1.308 1.173 1.00 85.25 77 THR A CA 1
ATOM 627 C C . THR A 1 77 ? 4.206 -1.813 0.118 1.00 85.25 77 THR A C 1
ATOM 629 O O . THR A 1 77 ? 5.338 -2.173 0.424 1.00 85.25 77 THR A O 1
ATOM 632 N N . GLY A 1 78 ? 3.769 -1.781 -1.137 1.00 85.88 78 GLY A N 1
ATOM 633 C CA . GLY A 1 78 ? 4.597 -2.010 -2.315 1.00 85.88 78 GLY A CA 1
ATOM 634 C C . GLY A 1 78 ? 4.797 -3.470 -2.726 1.00 85.88 78 GLY A C 1
ATOM 635 O O . GLY A 1 78 ? 4.522 -4.400 -1.967 1.00 85.88 78 GLY A O 1
ATOM 636 N N . ASP A 1 79 ? 5.249 -3.625 -3.972 1.00 90.38 79 ASP A N 1
ATOM 637 C CA . ASP A 1 79 ? 5.593 -4.860 -4.683 1.00 90.38 79 ASP A CA 1
ATOM 638 C C . ASP A 1 79 ? 4.569 -5.972 -4.501 1.00 90.38 79 ASP A C 1
ATOM 640 O O . ASP A 1 79 ? 4.800 -7.052 -3.945 1.00 90.38 79 ASP A O 1
ATOM 644 N N . PHE A 1 80 ? 3.373 -5.673 -4.994 1.00 92.88 80 PHE A N 1
ATOM 645 C CA . PHE A 1 80 ? 2.246 -6.587 -4.929 1.00 92.88 80 PHE A CA 1
ATOM 646 C C . PHE A 1 80 ? 2.445 -7.771 -5.860 1.00 92.88 80 PHE A C 1
ATOM 648 O O . PHE A 1 80 ? 2.135 -8.909 -5.515 1.00 92.88 80 PHE A O 1
ATOM 655 N N . THR A 1 81 ? 2.929 -7.481 -7.061 1.00 95.25 81 THR A N 1
ATOM 656 C CA . THR A 1 81 ? 3.039 -8.402 -8.181 1.00 95.25 81 THR A CA 1
ATOM 657 C C . THR A 1 81 ? 4.487 -8.797 -8.410 1.00 95.25 81 THR A C 1
ATOM 659 O O . THR A 1 81 ? 5.413 -8.033 -8.167 1.00 95.25 81 THR A O 1
ATOM 662 N N . ALA A 1 82 ? 4.716 -10.009 -8.906 1.00 94.38 82 ALA A N 1
ATOM 663 C CA . ALA A 1 82 ? 6.064 -10.438 -9.250 1.00 94.38 82 ALA A CA 1
ATOM 664 C C . ALA A 1 82 ? 6.588 -9.732 -10.506 1.00 94.38 82 ALA A C 1
ATOM 666 O O . ALA A 1 82 ? 7.789 -9.504 -10.607 1.00 94.38 82 ALA A O 1
ATOM 667 N N . SER A 1 83 ? 5.715 -9.402 -11.464 1.00 94.69 83 SER A N 1
ATOM 668 C CA . SER A 1 83 ? 6.142 -8.910 -12.777 1.00 94.69 83 SER A CA 1
ATOM 669 C C . SER A 1 83 ? 5.305 -7.760 -13.338 1.00 94.69 83 SER A C 1
ATOM 671 O O . SER A 1 83 ? 5.431 -7.450 -14.522 1.00 94.69 83 SER A O 1
ATOM 673 N N . GLY A 1 84 ? 4.444 -7.123 -12.538 1.00 94.25 84 GLY A N 1
ATOM 674 C CA . GLY A 1 84 ? 3.623 -5.991 -12.975 1.00 94.25 84 GLY A CA 1
ATOM 675 C C . GLY A 1 84 ? 2.463 -6.382 -13.889 1.00 94.25 84 GLY A C 1
ATOM 676 O O . GLY A 1 84 ? 1.994 -5.561 -14.687 1.00 94.25 84 GLY A O 1
ATOM 677 N N . LYS A 1 85 ? 2.030 -7.650 -13.885 1.00 96.62 85 LYS A N 1
ATOM 678 C CA . LYS A 1 85 ? 0.942 -8.114 -14.757 1.00 96.62 85 LYS A CA 1
ATOM 679 C C . LYS A 1 85 ? -0.412 -7.918 -14.088 1.00 96.62 85 LYS A C 1
ATOM 681 O O . LYS A 1 85 ? -0.626 -8.278 -12.939 1.00 96.62 85 LYS A O 1
ATOM 686 N N . LEU A 1 86 ? -1.406 -7.491 -14.867 1.00 97.06 86 LEU A N 1
ATOM 687 C CA . LEU A 1 86 ? -2.779 -7.332 -14.365 1.00 97.06 86 LEU A CA 1
ATOM 688 C C . LEU A 1 86 ? -3.403 -8.649 -13.880 1.00 97.06 86 LEU A C 1
ATOM 690 O O . LEU A 1 86 ? -4.239 -8.635 -12.987 1.00 97.06 86 LEU A O 1
ATOM 694 N N . LYS A 1 87 ? -2.994 -9.793 -14.440 1.00 97.38 87 LYS A N 1
ATOM 695 C CA . LYS A 1 87 ? -3.437 -11.107 -13.952 1.00 97.38 87 LYS A CA 1
ATOM 696 C C . LYS A 1 87 ? -2.950 -11.391 -12.529 1.00 97.38 87 LYS A C 1
ATOM 698 O O . LYS A 1 87 ? -3.668 -12.019 -11.765 1.00 97.38 87 LYS A O 1
ATOM 703 N N . GLU A 1 88 ? -1.767 -10.903 -12.164 1.00 97.62 88 GLU A N 1
ATOM 704 C CA . GLU A 1 88 ? -1.227 -11.034 -10.807 1.00 97.62 88 GLU A CA 1
ATOM 705 C C . GLU A 1 88 ? -2.040 -10.176 -9.825 1.00 97.62 88 GLU A C 1
ATOM 707 O O . GLU A 1 88 ? -2.375 -10.649 -8.744 1.00 97.62 88 GLU A O 1
ATOM 712 N N . ILE A 1 89 ? -2.483 -8.981 -10.239 1.00 97.31 89 ILE A N 1
ATOM 713 C CA . ILE A 1 89 ? -3.433 -8.162 -9.461 1.00 97.31 89 ILE A CA 1
ATOM 714 C C . ILE A 1 89 ? -4.755 -8.907 -9.224 1.00 97.31 89 ILE A C 1
ATOM 716 O O . ILE A 1 89 ? -5.282 -8.889 -8.117 1.00 97.31 89 ILE A O 1
ATOM 720 N N . GLN A 1 90 ? -5.281 -9.614 -10.226 1.00 97.56 90 GLN A N 1
ATOM 721 C CA . GLN A 1 90 ? -6.503 -10.415 -10.056 1.00 97.56 90 GLN A CA 1
ATOM 722 C C . GLN A 1 90 ? -6.316 -11.560 -9.049 1.00 97.56 90 GLN A C 1
ATOM 724 O O . GLN A 1 90 ? -7.220 -11.859 -8.269 1.00 97.56 90 GLN A O 1
ATOM 729 N N . VAL A 1 91 ? -5.134 -12.185 -9.027 1.00 97.19 91 VAL A N 1
ATOM 730 C CA . VAL A 1 91 ? -4.800 -13.187 -8.004 1.00 97.19 91 VAL A CA 1
ATOM 731 C C . VAL A 1 91 ? -4.712 -12.540 -6.624 1.00 97.19 91 VAL A C 1
ATOM 733 O O . VAL A 1 91 ? -5.290 -13.080 -5.685 1.00 97.19 91 VAL A O 1
ATOM 736 N N . LEU A 1 92 ? -4.076 -11.370 -6.499 1.00 96.25 92 LEU A N 1
ATOM 737 C CA . LEU A 1 92 ? -4.045 -10.623 -5.239 1.00 96.25 92 LEU A CA 1
ATOM 738 C C . LEU A 1 92 ? -5.463 -10.353 -4.720 1.00 96.25 92 LEU A C 1
ATOM 740 O O . LEU A 1 92 ? -5.752 -10.641 -3.565 1.00 96.25 92 LEU A O 1
ATOM 744 N N . LEU A 1 93 ? -6.365 -9.855 -5.565 1.00 96.69 93 LEU A N 1
ATOM 745 C CA . LEU A 1 93 ? -7.752 -9.588 -5.177 1.00 96.69 93 LEU A CA 1
ATOM 746 C C . LEU A 1 93 ? -8.475 -10.848 -4.682 1.00 96.69 93 LEU A C 1
ATOM 748 O O . LEU A 1 93 ? -9.202 -10.801 -3.688 1.00 96.69 93 LEU A O 1
ATOM 752 N N . HIS A 1 94 ? -8.236 -11.999 -5.319 1.00 96.19 94 HIS A N 1
ATOM 753 C CA . HIS A 1 94 ? -8.762 -13.282 -4.844 1.00 96.19 94 HIS A CA 1
ATOM 754 C C . HIS A 1 94 ? -8.231 -13.646 -3.447 1.00 96.19 94 HIS A C 1
ATOM 756 O O . HIS A 1 94 ? -9.012 -14.116 -2.616 1.00 96.19 94 HIS A O 1
ATOM 762 N N . GLU A 1 95 ? -6.951 -13.387 -3.161 1.00 93.62 95 GLU A N 1
ATOM 763 C CA . GLU A 1 95 ? -6.363 -13.594 -1.828 1.00 93.62 95 GLU A CA 1
ATOM 764 C C . GLU A 1 95 ? -6.919 -12.624 -0.775 1.00 93.62 95 GLU A C 1
ATOM 766 O O . GLU A 1 95 ? -7.101 -13.017 0.378 1.00 93.62 95 GLU A O 1
ATOM 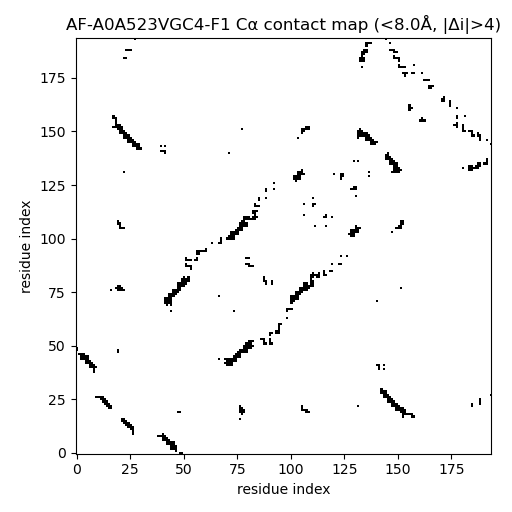771 N N . LEU A 1 96 ? -7.212 -11.375 -1.155 1.00 94.81 96 LEU A N 1
ATOM 772 C CA . LEU A 1 96 ? -7.696 -10.333 -0.242 1.00 94.81 96 LEU A CA 1
ATOM 773 C C . LEU A 1 96 ? -9.207 -10.409 0.028 1.00 94.81 96 LEU A C 1
ATOM 775 O O . LEU A 1 96 ? -9.667 -9.908 1.049 1.00 94.81 96 LEU A O 1
ATOM 779 N N . ARG A 1 97 ? -9.991 -11.079 -0.823 1.00 94.44 97 ARG A N 1
ATOM 780 C CA . ARG A 1 97 ? -11.462 -11.184 -0.714 1.00 94.44 97 ARG A CA 1
ATOM 781 C C . ARG A 1 97 ? -12.016 -11.591 0.674 1.00 94.44 97 ARG A C 1
ATOM 783 O O . ARG A 1 97 ? -13.103 -11.122 1.045 1.00 94.44 97 ARG A O 1
ATOM 790 N N . PRO A 1 98 ? -11.363 -12.476 1.457 1.00 93.94 98 PRO A N 1
ATOM 791 C CA . PRO A 1 98 ? -11.818 -12.823 2.807 1.00 93.94 98 PRO A CA 1
ATOM 792 C C . PRO A 1 98 ? -11.618 -11.709 3.848 1.00 93.94 98 PRO A C 1
ATOM 794 O O . PRO A 1 98 ? -12.256 -11.747 4.901 1.00 93.94 98 PRO A O 1
ATOM 797 N N . ILE A 1 99 ? -10.756 -10.729 3.576 1.00 94.31 99 ILE A N 1
ATOM 798 C CA . ILE A 1 99 ? -10.453 -9.615 4.478 1.00 94.31 99 ILE A CA 1
ATOM 799 C C . ILE A 1 99 ? -11.631 -8.631 4.461 1.00 94.31 99 ILE A C 1
ATOM 801 O O . ILE A 1 99 ? -12.178 -8.316 3.406 1.00 94.31 99 ILE A O 1
ATOM 805 N N . LYS A 1 100 ? -12.074 -8.206 5.646 1.00 95.38 100 LYS A N 1
ATOM 806 C CA . LYS A 1 100 ? -13.246 -7.341 5.869 1.00 95.38 100 LYS A CA 1
ATOM 807 C C . LYS A 1 100 ? -12.899 -6.000 6.500 1.00 95.38 100 LYS A C 1
ATOM 809 O O . LYS A 1 100 ? -13.730 -5.099 6.487 1.00 95.38 100 LYS A O 1
ATOM 814 N N . ILE A 1 101 ? -11.697 -5.876 7.050 1.00 95.19 101 ILE A N 1
ATOM 815 C CA . ILE A 1 101 ? -11.178 -4.606 7.551 1.00 95.19 101 ILE A CA 1
ATOM 816 C C . ILE A 1 101 ? -10.682 -3.731 6.389 1.00 95.19 101 ILE A C 1
ATOM 818 O O . ILE A 1 101 ? -10.301 -4.278 5.350 1.00 95.19 101 ILE A O 1
ATOM 822 N N . PRO A 1 102 ? -10.660 -2.394 6.541 1.00 96.62 102 PRO A N 1
ATOM 823 C CA . PRO A 1 102 ? -10.154 -1.495 5.512 1.00 96.62 102 PRO A CA 1
ATOM 824 C C . PRO A 1 102 ? -8.719 -1.826 5.105 1.00 96.62 102 PRO A C 1
ATOM 826 O O . PRO A 1 102 ? -7.866 -2.101 5.958 1.00 96.62 102 PRO A O 1
ATOM 829 N N . ILE A 1 103 ? -8.455 -1.753 3.800 1.00 96.12 103 ILE A N 1
ATOM 830 C CA . ILE A 1 103 ? -7.125 -1.958 3.229 1.00 96.12 103 ILE A CA 1
ATOM 831 C C . ILE A 1 103 ? -6.635 -0.639 2.644 1.00 96.12 103 ILE A C 1
ATOM 833 O O . ILE A 1 103 ? -7.284 -0.070 1.767 1.00 96.12 103 ILE A O 1
ATOM 837 N N . VAL A 1 104 ? -5.478 -0.176 3.107 1.00 95.12 104 VAL A N 1
ATOM 838 C CA . VAL A 1 104 ? -4.722 0.905 2.465 1.00 95.12 104 VAL A CA 1
ATOM 839 C C . VAL A 1 104 ? -3.534 0.308 1.733 1.00 95.12 104 VAL A C 1
ATOM 841 O O . VAL A 1 104 ? -2.908 -0.629 2.232 1.00 95.12 104 VAL A O 1
ATOM 844 N N . ALA A 1 105 ? -3.211 0.816 0.551 1.00 93.94 105 ALA A N 1
ATOM 845 C CA . ALA A 1 105 ? -2.139 0.233 -0.237 1.00 93.94 105 ALA A CA 1
ATOM 846 C C . ALA A 1 105 ? -1.349 1.276 -1.027 1.00 93.94 105 ALA A C 1
ATOM 848 O O . ALA A 1 105 ? -1.909 2.247 -1.523 1.00 93.94 105 ALA A O 1
ATOM 849 N N . VAL A 1 106 ? -0.046 1.058 -1.167 1.00 92.75 106 VAL A N 1
ATOM 850 C CA . VAL A 1 106 ? 0.848 1.867 -2.008 1.00 92.75 106 VAL A CA 1
ATOM 851 C C . VAL A 1 106 ? 1.527 0.938 -2.997 1.00 92.75 106 VAL A C 1
ATOM 853 O O . VAL A 1 106 ? 2.032 -0.104 -2.592 1.00 92.75 106 VAL A O 1
ATOM 856 N N . LEU A 1 107 ? 1.540 1.304 -4.276 1.00 92.88 107 LEU A N 1
ATOM 857 C CA . LEU A 1 107 ? 2.204 0.510 -5.310 1.00 92.88 107 LEU A CA 1
ATOM 858 C C . LEU A 1 107 ? 3.729 0.519 -5.126 1.00 92.88 107 LEU A C 1
ATOM 860 O O . LEU A 1 107 ? 4.296 1.541 -4.738 1.00 92.88 107 LEU A O 1
ATOM 864 N N . GLY A 1 108 ? 4.392 -0.591 -5.451 1.00 89.75 108 GLY A N 1
ATOM 865 C CA . GLY A 1 108 ? 5.855 -0.643 -5.540 1.00 89.75 108 GLY A CA 1
ATOM 866 C C . GLY A 1 108 ? 6.327 -0.617 -6.988 1.00 89.75 108 GLY A C 1
ATOM 867 O O . GLY A 1 108 ? 5.521 -0.543 -7.919 1.00 89.75 108 GLY A O 1
ATOM 868 N N . ASN A 1 109 ? 7.641 -0.666 -7.205 1.00 89.25 109 ASN A N 1
ATOM 869 C CA . ASN A 1 109 ? 8.232 -0.555 -8.541 1.00 89.25 109 ASN A CA 1
ATOM 870 C C . ASN A 1 109 ? 7.779 -1.676 -9.486 1.00 89.25 109 ASN A C 1
ATOM 872 O O . ASN A 1 109 ? 7.736 -1.462 -10.700 1.00 89.25 109 ASN A O 1
ATOM 876 N N . HIS A 1 110 ? 7.387 -2.837 -8.960 1.00 91.69 110 HIS A N 1
ATOM 877 C CA . HIS A 1 110 ? 6.881 -3.940 -9.775 1.00 9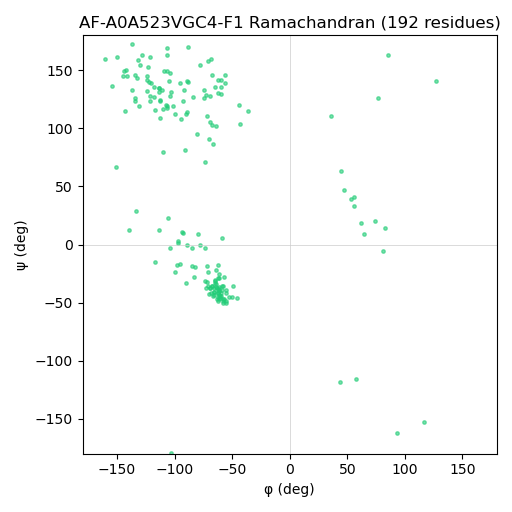1.69 110 HIS A CA 1
ATOM 878 C C . HIS A 1 110 ? 5.606 -3.567 -10.537 1.00 91.69 110 HIS A C 1
ATOM 880 O O . HIS A 1 110 ? 5.471 -3.885 -11.720 1.00 91.69 110 HIS A O 1
ATOM 886 N N . GLU A 1 111 ? 4.701 -2.803 -9.925 1.00 94.25 111 GLU A N 1
ATOM 887 C CA . GLU A 1 111 ? 3.480 -2.354 -10.599 1.00 94.25 111 GLU A CA 1
ATOM 888 C C . GLU A 1 111 ? 3.755 -1.303 -11.689 1.00 94.25 111 GLU A C 1
ATOM 890 O O . GLU A 1 111 ? 2.979 -1.185 -12.642 1.00 94.25 111 GLU A O 1
ATOM 895 N N . TYR A 1 112 ? 4.876 -0.580 -11.592 1.00 91.81 112 TYR A N 1
ATOM 896 C CA . TYR A 1 112 ? 5.325 0.384 -12.603 1.00 91.81 112 TYR A CA 1
ATOM 897 C C . TYR A 1 112 ? 6.113 -0.274 -13.744 1.00 91.81 112 TYR A C 1
ATOM 899 O O . TYR A 1 112 ? 6.201 0.311 -14.823 1.00 91.81 112 TYR A O 1
ATOM 907 N N . HIS A 1 113 ? 6.639 -1.491 -13.556 1.00 93.00 113 HIS A N 1
ATOM 908 C CA . HIS A 1 113 ? 7.529 -2.161 -14.514 1.00 93.00 113 HIS A CA 1
ATOM 909 C C . HIS A 1 113 ? 6.955 -2.231 -15.938 1.00 93.00 113 HIS A C 1
ATOM 911 O O . HIS A 1 113 ? 7.633 -1.899 -16.907 1.00 93.00 113 HIS A O 1
ATOM 917 N N . ASN A 1 114 ? 5.677 -2.601 -16.065 1.00 93.38 114 ASN A N 1
ATOM 918 C CA . ASN A 1 114 ? 4.995 -2.702 -17.360 1.00 93.38 114 ASN A CA 1
ATOM 919 C C . ASN A 1 114 ? 4.238 -1.427 -17.761 1.00 93.38 114 ASN A C 1
ATOM 921 O O . ASN A 1 114 ? 3.429 -1.483 -18.688 1.00 93.38 114 ASN A O 1
ATOM 925 N N . GLN A 1 115 ? 4.431 -0.311 -17.048 1.00 94.31 115 GLN A N 1
ATOM 926 C CA . GLN A 1 115 ? 3.733 0.962 -17.279 1.00 94.31 115 GLN A CA 1
ATOM 927 C C . GLN A 1 115 ? 2.196 0.830 -17.228 1.00 94.31 115 GLN A C 1
ATOM 929 O O . GLN A 1 115 ? 1.457 1.482 -17.967 1.00 94.31 115 GLN A O 1
ATOM 934 N N . ARG A 1 116 ? 1.695 -0.073 -16.375 1.00 94.25 116 ARG A N 1
ATOM 935 C CA . ARG A 1 116 ? 0.258 -0.352 -16.189 1.00 94.25 116 ARG A CA 1
ATOM 936 C C . ARG A 1 116 ? -0.250 0.050 -14.810 1.00 94.25 116 ARG A C 1
ATOM 938 O O . ARG A 1 116 ? -1.372 -0.309 -14.461 1.00 94.25 116 ARG A O 1
ATOM 945 N N . GLN A 1 117 ? 0.543 0.809 -14.059 1.00 94.62 117 GLN A N 1
ATOM 946 C CA . GLN A 1 117 ? 0.245 1.238 -12.700 1.00 94.62 117 GLN A CA 1
ATOM 947 C C . GLN A 1 117 ? -1.149 1.859 -12.588 1.00 94.62 117 GLN A C 1
ATOM 949 O O . GLN A 1 117 ? -1.904 1.437 -11.728 1.00 94.62 117 GLN A O 1
ATOM 954 N N . GLU A 1 118 ? -1.561 2.744 -13.501 1.00 96.44 118 GLU A N 1
ATOM 955 C CA . GLU A 1 118 ? -2.883 3.393 -13.433 1.00 96.44 118 GLU A CA 1
ATOM 956 C C . GLU A 1 118 ? -4.033 2.390 -13.559 1.00 96.44 118 GLU A C 1
ATOM 958 O O . GLU A 1 118 ? -5.026 2.465 -12.839 1.00 96.44 118 GLU A O 1
ATOM 963 N N . LYS A 1 119 ? -3.869 1.369 -14.406 1.00 97.62 119 LYS A N 1
ATOM 964 C CA . LYS A 1 119 ? -4.854 0.293 -14.525 1.00 97.62 119 LYS A CA 1
ATOM 965 C C . LYS A 1 119 ? -4.852 -0.616 -13.295 1.00 97.62 119 LYS A C 1
ATOM 967 O O . LYS A 1 119 ? -5.918 -1.064 -12.886 1.00 97.62 119 LYS A O 1
ATOM 972 N N . SER A 1 120 ? -3.689 -0.868 -12.695 1.00 96.31 120 SER A N 1
ATOM 973 C CA . SER A 1 120 ? -3.594 -1.574 -11.413 1.00 96.31 120 SER A CA 1
ATOM 974 C C . SER A 1 120 ? -4.290 -0.791 -10.296 1.00 96.31 120 SER A C 1
ATOM 976 O O . SER A 1 120 ? -5.083 -1.381 -9.569 1.00 96.31 120 SER A O 1
ATOM 978 N N . LYS A 1 121 ? -4.066 0.531 -10.198 1.00 96.25 121 LYS A N 1
ATOM 979 C CA . LYS A 1 121 ? -4.739 1.410 -9.226 1.00 96.25 121 LYS A CA 1
ATOM 980 C C . LYS A 1 121 ? -6.251 1.351 -9.393 1.00 96.25 121 LYS A C 1
ATOM 982 O O . LYS A 1 121 ? -6.942 1.120 -8.410 1.00 96.25 121 LYS A O 1
ATOM 987 N N . GLN A 1 122 ? -6.741 1.494 -10.626 1.00 97.50 122 GLN A N 1
ATOM 988 C CA . GLN A 1 122 ? -8.171 1.447 -10.929 1.00 97.50 122 GLN A CA 1
ATOM 989 C C . GLN A 1 122 ? -8.803 0.125 -10.479 1.00 97.50 122 GLN A C 1
ATOM 991 O O . GLN A 1 122 ? -9.780 0.133 -9.744 1.00 97.50 122 GLN A O 1
ATOM 996 N N . ILE A 1 123 ? -8.204 -1.009 -10.858 1.00 97.69 123 ILE A N 1
ATOM 997 C CA . ILE A 1 123 ? -8.709 -2.342 -10.497 1.00 97.69 123 ILE A CA 1
ATOM 998 C C . ILE A 1 123 ? -8.769 -2.532 -8.975 1.00 97.69 123 ILE A C 1
ATOM 1000 O O . ILE A 1 123 ? -9.742 -3.071 -8.462 1.00 97.69 123 ILE A O 1
ATOM 1004 N N . LEU A 1 124 ? -7.727 -2.116 -8.253 1.00 97.00 124 LEU A N 1
ATOM 1005 C CA . LEU A 1 124 ? -7.683 -2.237 -6.794 1.00 97.00 124 LEU A CA 1
ATOM 1006 C C . LEU A 1 124 ? -8.707 -1.309 -6.125 1.00 97.00 124 LEU A C 1
ATOM 1008 O O . LEU A 1 124 ? -9.392 -1.719 -5.189 1.00 97.00 124 LEU A O 1
ATOM 1012 N N . HIS A 1 125 ? -8.827 -0.077 -6.622 1.00 96.25 125 HIS A N 1
ATOM 1013 C CA . HIS A 1 125 ? -9.795 0.903 -6.143 1.00 96.25 125 HIS A CA 1
ATOM 1014 C C . HIS A 1 125 ? -11.240 0.419 -6.321 1.00 96.25 125 HIS A C 1
ATOM 1016 O O . HIS A 1 125 ? -12.039 0.537 -5.395 1.00 96.25 125 HIS A O 1
ATOM 1022 N N . ASP A 1 126 ? -11.569 -0.163 -7.477 1.00 97.19 126 ASP A N 1
ATOM 1023 C CA . ASP A 1 126 ? -12.915 -0.672 -7.776 1.00 97.19 126 ASP A CA 1
ATOM 1024 C C . ASP A 1 126 ? -13.335 -1.827 -6.849 1.00 97.19 126 ASP A C 1
ATOM 1026 O O . ASP A 1 126 ? -14.523 -2.041 -6.620 1.00 97.19 126 ASP A O 1
ATOM 1030 N N . GLU A 1 127 ? -12.366 -2.519 -6.246 1.00 97.00 127 GLU A N 1
ATOM 1031 C CA . GLU A 1 127 ? -12.574 -3.562 -5.231 1.00 97.00 127 GLU A CA 1
ATOM 1032 C C . GLU A 1 127 ? -12.533 -3.020 -3.788 1.00 97.00 127 GLU A C 1
ATOM 1034 O O . GLU A 1 127 ? -12.512 -3.784 -2.822 1.00 97.00 127 GLU A O 1
ATOM 1039 N N . GLY A 1 128 ? -12.531 -1.695 -3.616 1.00 95.69 128 GLY A N 1
ATOM 1040 C CA . GLY A 1 128 ? -12.595 -1.032 -2.313 1.00 95.69 128 GLY A CA 1
ATOM 1041 C C . GLY A 1 128 ? -11.255 -0.910 -1.583 1.00 95.69 128 GLY A C 1
ATOM 1042 O O . GLY A 1 128 ? -11.242 -0.610 -0.389 1.00 95.69 128 GLY A O 1
ATOM 1043 N N . ILE A 1 129 ? -10.125 -1.127 -2.264 1.00 97.25 129 ILE A N 1
ATOM 1044 C CA . ILE A 1 129 ? -8.794 -0.905 -1.684 1.00 97.25 129 ILE A CA 1
ATOM 1045 C C . ILE A 1 129 ? -8.425 0.575 -1.818 1.00 97.25 129 ILE A C 1
ATOM 1047 O O . ILE A 1 129 ? -8.426 1.146 -2.909 1.00 97.25 129 ILE A O 1
ATOM 1051 N N . HIS A 1 130 ? -8.045 1.201 -0.705 1.00 96.75 130 HIS A N 1
ATOM 1052 C CA . HIS A 1 130 ? -7.651 2.605 -0.675 1.00 96.75 130 HIS A CA 1
ATOM 1053 C C . HIS A 1 130 ? -6.205 2.770 -1.144 1.00 96.75 130 HIS A C 1
ATOM 1055 O O . HIS A 1 130 ? -5.260 2.638 -0.362 1.00 96.75 130 HIS A O 1
ATOM 1061 N N . ILE A 1 131 ? -6.029 3.072 -2.430 1.00 95.31 131 ILE A N 1
ATOM 1062 C CA . ILE A 1 131 ? -4.710 3.374 -2.983 1.00 95.31 131 ILE A CA 1
ATOM 1063 C C . ILE A 1 131 ? -4.234 4.748 -2.510 1.00 95.31 131 ILE A C 1
ATOM 1065 O O . ILE A 1 131 ? -4.942 5.750 -2.633 1.00 95.31 131 ILE A O 1
ATOM 1069 N N . LEU A 1 132 ? -3.015 4.771 -1.980 1.00 93.12 132 LEU A N 1
ATOM 1070 C CA . LEU A 1 132 ? -2.303 5.958 -1.548 1.00 93.12 132 LEU A CA 1
ATOM 1071 C C . LEU A 1 132 ? -1.191 6.270 -2.547 1.00 93.12 132 LEU A C 1
ATOM 1073 O O . LEU A 1 132 ? -0.284 5.473 -2.780 1.00 93.12 132 LEU A O 1
ATOM 1077 N N . ASP A 1 133 ? -1.303 7.444 -3.142 1.00 90.94 133 ASP A N 1
ATOM 1078 C CA . ASP A 1 133 ? -0.367 8.016 -4.088 1.00 90.94 133 ASP A CA 1
ATOM 1079 C C . ASP A 1 133 ? -0.431 9.550 -3.973 1.00 90.94 133 ASP A C 1
ATOM 1081 O O . ASP A 1 133 ? -0.914 10.254 -4.859 1.00 90.94 133 ASP A O 1
ATOM 1085 N N . GLY A 1 134 ? 0.008 10.086 -2.831 1.00 87.06 134 GLY A N 1
ATOM 1086 C CA . GLY A 1 134 ? -0.031 11.518 -2.495 1.00 87.06 134 GLY A CA 1
ATOM 1087 C C . GLY A 1 134 ? -1.368 12.048 -1.984 1.00 87.06 134 GLY A C 1
ATOM 1088 O O . GLY A 1 134 ? -1.464 13.205 -1.576 1.00 87.06 134 GLY A O 1
ATOM 1089 N N . ASN A 1 135 ? -2.400 11.213 -1.988 1.00 88.94 135 ASN A N 1
ATOM 1090 C CA . ASN A 1 135 ? -3.679 11.461 -1.335 1.00 88.94 135 ASN A CA 1
ATOM 1091 C C . ASN A 1 135 ? -3.667 10.969 0.120 1.00 88.94 135 ASN A C 1
ATOM 1093 O O . ASN A 1 135 ? -2.763 10.257 0.557 1.00 88.94 135 ASN A O 1
ATOM 1097 N N . CYS A 1 136 ? -4.712 11.341 0.862 1.00 88.44 136 CYS A N 1
ATOM 1098 C CA . CYS A 1 136 ? -4.949 10.869 2.218 1.00 88.44 136 CYS A CA 1
ATOM 1099 C C . CYS A 1 136 ? -6.327 10.213 2.336 1.00 88.44 136 CYS A C 1
ATOM 1101 O O . CYS A 1 136 ? -7.285 10.647 1.695 1.00 88.44 136 CYS A O 1
ATOM 1103 N N . VAL A 1 137 ? -6.419 9.179 3.169 1.00 91.19 137 VAL A N 1
ATOM 1104 C CA . VAL A 1 137 ? -7.674 8.570 3.622 1.00 91.19 137 VAL A CA 1
ATOM 1105 C C . VAL A 1 137 ? -7.708 8.585 5.145 1.00 91.19 137 VAL A C 1
ATOM 1107 O O . VAL A 1 137 ? -6.679 8.363 5.780 1.00 91.19 137 VAL A O 1
ATOM 1110 N N . THR A 1 138 ? -8.875 8.834 5.733 1.00 91.06 138 THR A N 1
ATOM 1111 C CA . THR A 1 138 ? -9.060 8.854 7.188 1.00 91.06 138 THR A CA 1
ATOM 1112 C C . THR A 1 138 ? -10.099 7.820 7.600 1.00 91.06 138 THR A C 1
ATOM 1114 O O . THR A 1 138 ? -11.131 7.685 6.944 1.00 91.06 138 THR A O 1
ATOM 1117 N N . PHE A 1 139 ? -9.842 7.122 8.705 1.00 90.19 139 PHE A N 1
ATOM 1118 C CA . PHE A 1 139 ? -10.773 6.186 9.326 1.00 90.19 139 PHE A CA 1
ATOM 1119 C C . PHE A 1 139 ? -11.062 6.594 10.768 1.00 90.19 139 PHE A C 1
ATOM 1121 O O . PHE A 1 139 ? -10.154 6.961 11.511 1.00 90.19 139 PHE A O 1
ATOM 1128 N N . GLU A 1 140 ? -12.322 6.466 11.173 1.00 89.88 140 GLU A N 1
ATOM 1129 C CA . GLU A 1 140 ? -12.752 6.621 12.562 1.00 89.88 140 GLU A CA 1
ATOM 1130 C C . GLU A 1 140 ? -12.907 5.235 13.189 1.00 89.88 140 GLU A C 1
ATOM 1132 O O . GLU A 1 140 ? -13.783 4.459 12.805 1.00 89.88 140 GLU A O 1
ATOM 1137 N N . ILE A 1 141 ? -12.046 4.902 14.151 1.00 86.62 141 ILE A N 1
ATOM 1138 C CA . ILE A 1 141 ? -12.009 3.589 14.801 1.00 86.62 141 ILE A CA 1
ATOM 1139 C C . ILE A 1 141 ? -11.895 3.799 16.303 1.00 86.62 141 ILE A C 1
ATOM 1141 O O . ILE A 1 141 ? -10.987 4.470 16.779 1.00 86.62 141 ILE A O 1
ATOM 1145 N N . ASN A 1 142 ? -12.801 3.212 17.087 1.00 83.75 142 ASN A N 1
ATOM 1146 C CA . ASN A 1 142 ? -12.779 3.328 18.550 1.00 83.75 142 ASN A CA 1
ATOM 1147 C C . ASN A 1 142 ? -12.734 4.796 19.046 1.00 83.75 142 ASN A C 1
ATOM 1149 O O . ASN A 1 142 ? -12.045 5.104 20.016 1.00 83.75 142 ASN A O 1
ATOM 1153 N N . SER A 1 143 ? -13.461 5.722 18.407 1.00 79.81 143 SER A N 1
ATOM 1154 C CA . SER A 1 143 ? -13.422 7.171 18.721 1.00 79.81 143 SER A CA 1
ATOM 1155 C C . SER A 1 143 ? -12.048 7.839 18.521 1.00 79.81 143 SER A C 1
ATOM 1157 O O . SER A 1 143 ? -11.775 8.888 19.108 1.00 79.81 143 SER A O 1
ATOM 1159 N N . LEU A 1 144 ? -11.166 7.204 17.754 1.00 81.94 144 LEU A N 1
ATOM 1160 C CA . LEU A 1 144 ? -9.879 7.732 17.329 1.00 81.94 144 LEU A CA 1
ATOM 1161 C C . LEU A 1 144 ? -9.940 7.921 15.815 1.00 81.94 144 LEU A C 1
ATOM 1163 O O . LEU A 1 144 ? -10.372 7.017 15.099 1.00 81.94 144 LEU A O 1
ATOM 1167 N N . SER A 1 145 ? -9.456 9.064 15.350 1.00 83.94 145 SER A N 1
ATOM 1168 C CA . SER A 1 145 ? -9.288 9.329 13.930 1.00 83.94 145 SER A CA 1
ATOM 1169 C C . SER A 1 145 ? -7.878 8.924 13.526 1.00 83.94 145 SER A C 1
ATOM 1171 O O . SER A 1 145 ? -6.911 9.250 14.222 1.00 83.94 145 SER A O 1
ATOM 1173 N N . ILE A 1 146 ? -7.734 8.193 12.426 1.00 85.44 146 ILE A N 1
ATOM 1174 C CA . ILE A 1 146 ? -6.431 7.847 11.859 1.00 85.44 146 ILE A CA 1
ATOM 1175 C C . ILE A 1 146 ? -6.401 8.151 10.365 1.00 85.44 146 ILE A C 1
ATOM 1177 O O . ILE A 1 146 ? -7.172 7.599 9.586 1.00 85.44 146 ILE A O 1
ATOM 1181 N N . GLY A 1 147 ? -5.500 9.044 9.967 1.00 88.19 147 GLY A N 1
ATOM 1182 C CA . GLY A 1 147 ? -5.209 9.372 8.578 1.00 88.19 147 GLY A CA 1
ATOM 1183 C C . GLY A 1 147 ? -4.025 8.579 8.049 1.00 88.19 147 GLY A C 1
ATOM 1184 O O . GLY A 1 147 ? -3.017 8.455 8.740 1.00 88.19 147 GLY A O 1
ATOM 1185 N N . PHE A 1 148 ? -4.116 8.109 6.811 1.00 88.19 148 PHE A N 1
ATOM 1186 C CA . PHE A 1 148 ? -3.028 7.488 6.062 1.00 88.19 148 PHE A CA 1
ATOM 1187 C C . PHE A 1 148 ? -2.730 8.311 4.815 1.00 88.19 148 PHE A C 1
ATOM 1189 O O . PHE A 1 148 ? -3.652 8.708 4.110 1.00 88.19 148 PHE A O 1
ATOM 1196 N N . SER A 1 149 ? -1.450 8.540 4.541 1.00 88.31 149 SER A N 1
ATOM 1197 C CA . SER A 1 149 ? -0.929 9.117 3.299 1.00 88.31 149 SER A CA 1
ATOM 1198 C C . SER A 1 149 ? 0.269 8.285 2.865 1.00 88.31 149 SER A C 1
ATOM 1200 O O . SER A 1 149 ? 1.013 7.793 3.708 1.00 88.31 149 SER A O 1
ATOM 1202 N N . GLY A 1 150 ? 0.488 8.109 1.573 1.00 86.38 150 GLY A N 1
ATOM 1203 C CA . GLY A 1 150 ? 1.587 7.284 1.084 1.00 86.38 150 GLY A CA 1
ATOM 1204 C C . GLY A 1 150 ? 1.936 7.597 -0.356 1.00 86.38 150 GLY A C 1
ATOM 1205 O O . GLY A 1 150 ? 1.134 8.184 -1.080 1.00 86.38 150 GLY A O 1
ATOM 1206 N N . SER A 1 151 ? 3.147 7.231 -0.746 1.00 85.94 151 SER A N 1
ATOM 1207 C CA . SER A 1 151 ? 3.639 7.310 -2.119 1.00 85.94 151 SER A CA 1
ATOM 1208 C C . SER A 1 151 ? 4.671 6.212 -2.349 1.00 85.94 151 SER A C 1
ATOM 1210 O O . SER A 1 151 ? 5.202 5.625 -1.391 1.00 85.94 151 SER A O 1
ATOM 1212 N N . LYS A 1 152 ? 4.943 5.895 -3.620 1.00 84.31 152 LYS A N 1
ATOM 1213 C CA . LYS A 1 152 ? 5.956 4.885 -3.937 1.00 84.31 152 LYS A CA 1
ATOM 1214 C C . LYS A 1 152 ? 7.293 5.275 -3.305 1.00 84.31 152 LYS A C 1
ATOM 1216 O O . LYS A 1 152 ? 7.633 6.450 -3.186 1.00 84.31 152 LYS A O 1
ATOM 1221 N N . GLY A 1 153 ? 8.058 4.278 -2.884 1.00 73.69 153 GLY A N 1
ATOM 1222 C CA . GLY A 1 153 ? 9.450 4.493 -2.528 1.00 73.69 153 GLY A CA 1
ATOM 1223 C C . GLY A 1 153 ? 10.248 4.763 -3.798 1.00 73.69 153 GLY A C 1
ATOM 1224 O O . GLY A 1 153 ? 9.841 4.381 -4.900 1.00 73.69 153 GLY A O 1
ATOM 1225 N N . PHE A 1 154 ? 11.403 5.404 -3.654 1.00 73.06 154 PHE A N 1
ATOM 1226 C CA . PHE A 1 154 ? 12.331 5.567 -4.763 1.00 73.06 154 PHE A CA 1
ATOM 1227 C C . PHE A 1 154 ? 13.758 5.246 -4.321 1.00 73.06 154 PHE A C 1
ATOM 1229 O O . PHE A 1 154 ? 14.265 5.820 -3.359 1.00 73.06 154 PHE A O 1
ATOM 1236 N N . LEU A 1 155 ? 14.383 4.298 -5.027 1.00 75.06 155 LEU A N 1
ATOM 1237 C CA . LEU A 1 155 ? 15.755 3.829 -4.805 1.00 75.06 155 LEU A CA 1
ATOM 1238 C C . LEU A 1 155 ? 16.103 3.600 -3.326 1.00 75.06 155 LEU A C 1
ATOM 1240 O O . LEU A 1 155 ? 15.523 2.743 -2.683 1.00 75.06 155 LEU A O 1
ATOM 1244 N N . SER A 1 156 ? 17.068 4.318 -2.766 1.00 66.50 156 SER A N 1
ATOM 1245 C CA . SER A 1 156 ? 17.585 4.043 -1.425 1.00 66.50 156 SER A CA 1
ATOM 1246 C C . SER A 1 156 ? 16.633 4.440 -0.289 1.00 66.50 156 SER A C 1
ATOM 1248 O O . SER A 1 156 ? 16.921 4.151 0.871 1.00 66.50 156 SER A O 1
ATOM 1250 N N . GLY A 1 157 ? 15.485 5.045 -0.598 1.00 69.50 157 GLY A N 1
ATOM 1251 C CA . GLY A 1 157 ? 14.538 5.545 0.392 1.00 69.50 157 GLY A CA 1
ATOM 1252 C C . GLY A 1 157 ? 14.788 7.012 0.723 1.00 69.50 157 GLY A C 1
ATOM 1253 O O . GLY A 1 157 ? 15.428 7.739 -0.033 1.00 69.50 157 GLY A O 1
ATOM 1254 N N . TYR A 1 158 ? 14.250 7.471 1.849 1.00 68.00 158 TYR A N 1
ATOM 1255 C CA . TYR A 1 158 ? 14.210 8.892 2.175 1.00 68.00 158 TYR A CA 1
ATOM 1256 C C . TYR A 1 158 ? 15.207 9.259 3.282 1.00 68.00 158 TYR A C 1
ATOM 1258 O O . TYR A 1 158 ? 15.797 8.415 3.959 1.00 68.00 158 TYR A O 1
ATOM 1266 N N . ASP A 1 159 ? 15.391 10.566 3.466 1.00 71.31 159 ASP A N 1
ATOM 1267 C CA . ASP A 1 159 ? 16.099 11.152 4.606 1.00 71.31 159 ASP A CA 1
ATOM 1268 C C . ASP A 1 159 ? 17.543 10.629 4.751 1.00 71.31 159 ASP A C 1
ATOM 1270 O O . ASP A 1 159 ? 18.353 10.830 3.849 1.00 71.31 159 ASP A O 1
ATOM 1274 N N . LYS A 1 160 ? 17.882 9.916 5.833 1.00 68.56 160 LYS A N 1
ATOM 1275 C CA . LYS A 1 160 ? 19.244 9.394 6.074 1.00 68.56 160 LYS A CA 1
ATOM 1276 C C . LYS A 1 160 ? 19.732 8.394 5.026 1.00 68.56 160 LYS A C 1
ATOM 1278 O O . LYS A 1 160 ? 20.928 8.117 4.979 1.00 68.56 160 LYS A O 1
ATOM 1283 N N . ARG A 1 161 ? 18.822 7.820 4.239 1.00 68.00 161 ARG A N 1
ATOM 1284 C CA . ARG A 1 161 ? 19.155 6.913 3.139 1.00 68.00 161 ARG A CA 1
ATOM 1285 C C . ARG A 1 161 ? 19.034 7.576 1.773 1.00 68.00 161 ARG A C 1
ATOM 1287 O O . ARG A 1 161 ? 19.340 6.918 0.786 1.00 68.00 161 ARG A O 1
ATOM 1294 N N . ALA A 1 162 ? 18.606 8.836 1.686 1.00 75.12 162 ALA A N 1
ATOM 1295 C CA . ALA A 1 162 ? 18.471 9.512 0.404 1.00 75.12 162 ALA A CA 1
ATOM 1296 C C . ALA A 1 162 ? 19.829 9.631 -0.298 1.00 75.12 162 ALA A C 1
ATOM 1298 O O . ALA A 1 162 ? 20.863 9.876 0.329 1.00 75.12 162 ALA A O 1
ATOM 1299 N N . ILE A 1 163 ? 19.805 9.463 -1.617 1.00 80.62 163 ILE A N 1
ATOM 1300 C CA . ILE A 1 163 ? 20.962 9.742 -2.462 1.00 80.62 163 ILE A CA 1
ATOM 1301 C C . ILE A 1 163 ? 21.285 11.243 -2.337 1.00 80.62 163 ILE A C 1
ATOM 1303 O O . ILE A 1 163 ? 20.365 12.056 -2.452 1.00 80.62 163 ILE A O 1
ATOM 1307 N N . PRO A 1 164 ? 22.550 11.633 -2.086 1.00 80.75 164 PRO A N 1
ATOM 1308 C CA . PRO A 1 164 ? 22.928 13.041 -2.032 1.00 80.75 164 PRO A CA 1
ATOM 1309 C C . PRO A 1 164 ? 22.652 13.759 -3.359 1.00 80.75 164 PRO A C 1
ATOM 1311 O O . PRO A 1 164 ? 22.937 13.211 -4.422 1.00 80.75 164 PRO A O 1
ATOM 1314 N N . ASP A 1 165 ? 22.183 15.010 -3.294 1.00 86.31 165 ASP A N 1
ATOM 1315 C CA . ASP A 1 165 ? 22.102 15.908 -4.456 1.00 86.31 165 ASP A CA 1
ATOM 1316 C C . ASP A 1 165 ? 23.503 16.412 -4.845 1.00 86.31 165 ASP A C 1
ATOM 1318 O O . ASP A 1 165 ? 23.904 17.545 -4.570 1.00 86.31 165 ASP A O 1
ATOM 1322 N N . PHE A 1 166 ? 24.313 15.515 -5.399 1.00 88.88 166 PHE A N 1
ATOM 1323 C CA . PHE A 1 166 ? 25.681 15.802 -5.799 1.00 88.88 166 PHE A CA 1
ATOM 1324 C C . PHE A 1 166 ? 26.121 14.863 -6.917 1.00 88.88 166 PHE A C 1
ATOM 1326 O O . PHE A 1 166 ? 25.911 13.660 -6.816 1.00 88.88 166 PHE A O 1
ATOM 1333 N N . GLY A 1 167 ? 26.791 15.399 -7.940 1.00 91.75 167 GLY A N 1
ATOM 1334 C CA . GLY A 1 167 ? 27.331 14.623 -9.059 1.00 91.75 167 GLY A CA 1
ATOM 1335 C C . GLY A 1 167 ? 26.709 14.983 -10.409 1.00 91.75 167 GLY A C 1
ATOM 1336 O O . GLY A 1 167 ? 26.295 16.123 -10.643 1.00 91.75 167 GLY A O 1
ATOM 1337 N N . GLU A 1 168 ? 26.705 14.007 -11.314 1.00 94.94 168 GLU A N 1
ATOM 1338 C CA . GLU A 1 168 ? 26.291 14.130 -12.709 1.00 94.94 168 GLU A CA 1
ATOM 1339 C C . GLU A 1 168 ? 24.784 14.378 -12.870 1.00 94.94 168 GLU A C 1
ATOM 1341 O O . GLU A 1 168 ? 23.966 14.044 -12.014 1.00 94.94 168 GLU A O 1
ATOM 1346 N N . GLN A 1 169 ? 24.388 14.914 -14.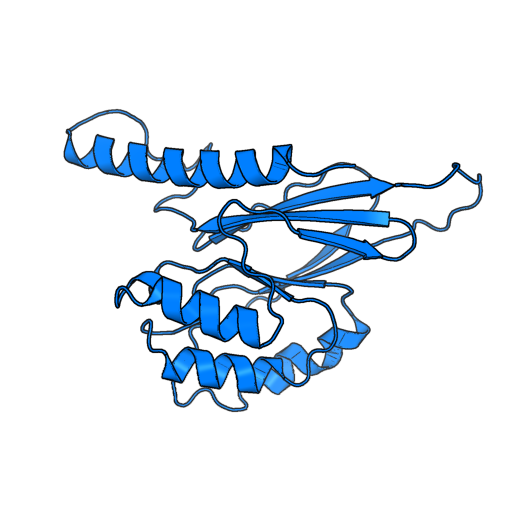029 1.00 93.19 169 GLN A N 1
ATOM 1347 C CA . GLN A 1 169 ? 22.987 15.240 -14.321 1.00 93.19 169 GLN A CA 1
ATOM 1348 C C . GLN A 1 169 ? 22.043 14.033 -14.211 1.00 93.19 169 GLN A C 1
ATOM 1350 O O . GLN A 1 169 ? 20.906 14.182 -13.775 1.00 93.19 169 GLN A O 1
ATOM 1355 N N . SER A 1 170 ? 22.498 12.835 -14.583 1.00 92.00 170 SER A N 1
ATOM 1356 C CA . SER A 1 170 ? 21.713 11.602 -14.440 1.00 92.00 170 SER A CA 1
ATOM 1357 C C . SER A 1 170 ? 21.372 11.294 -12.981 1.00 92.00 170 SER A C 1
ATOM 1359 O O . SER A 1 170 ? 20.268 10.834 -12.697 1.00 92.00 170 SER A O 1
ATOM 1361 N N . LEU A 1 171 ? 22.292 11.579 -12.057 1.00 88.50 171 LEU A N 1
ATOM 1362 C CA . LEU A 1 171 ? 22.081 11.396 -10.627 1.00 88.50 171 LEU A CA 1
ATOM 1363 C C . LEU A 1 171 ? 21.133 12.458 -10.064 1.00 88.50 171 LEU A C 1
ATOM 1365 O O . LEU A 1 171 ? 20.267 12.139 -9.257 1.00 88.50 171 LEU A O 1
ATOM 1369 N N . LYS A 1 172 ? 21.225 13.696 -10.556 1.00 89.00 172 LYS A N 1
ATOM 1370 C CA . LYS A 1 172 ? 20.289 14.765 -10.185 1.00 89.00 172 LYS A CA 1
ATOM 1371 C C . LYS A 1 172 ? 18.851 14.448 -10.583 1.00 89.00 172 LYS A C 1
ATOM 1373 O O . LYS A 1 172 ? 17.967 14.572 -9.752 1.00 89.00 172 LYS A O 1
ATOM 1378 N N . LEU A 1 173 ? 18.623 13.924 -11.792 1.00 90.38 173 LEU A N 1
ATOM 1379 C CA . LEU A 1 173 ? 17.284 13.489 -12.228 1.00 90.38 173 LEU A CA 1
ATOM 1380 C C . LEU A 1 173 ? 16.691 12.403 -11.316 1.00 90.38 173 LEU A C 1
ATOM 1382 O O . LEU A 1 173 ? 15.488 12.364 -11.074 1.00 90.38 173 LEU A O 1
ATOM 1386 N N . ILE A 1 174 ? 17.543 11.516 -10.806 1.00 87.50 174 ILE A N 1
ATOM 1387 C CA . ILE A 1 174 ? 17.163 10.500 -9.825 1.00 87.50 174 ILE A CA 1
ATOM 1388 C C . ILE A 1 174 ? 16.771 11.142 -8.485 1.00 87.50 174 ILE A C 1
ATOM 1390 O O . ILE A 1 174 ? 15.779 10.738 -7.875 1.00 87.50 174 ILE A O 1
ATOM 1394 N N . VAL A 1 175 ? 17.548 12.119 -8.019 1.00 87.12 175 VAL A N 1
ATOM 1395 C CA . VAL A 1 175 ? 17.270 12.844 -6.774 1.00 87.12 175 VAL A CA 1
ATOM 1396 C C . VAL A 1 175 ? 15.983 13.661 -6.898 1.00 87.12 175 VAL A C 1
ATOM 1398 O O . VAL A 1 175 ? 15.169 13.629 -5.979 1.00 87.12 175 VAL A O 1
ATOM 1401 N N . ASP A 1 176 ? 15.745 14.308 -8.038 1.00 88.88 176 ASP A N 1
ATOM 1402 C CA . ASP A 1 176 ? 14.511 15.047 -8.314 1.00 88.88 176 ASP A CA 1
ATOM 1403 C C . ASP A 1 176 ? 13.280 14.134 -8.202 1.00 88.88 176 ASP A C 1
ATOM 1405 O O . ASP A 1 176 ? 12.313 14.468 -7.519 1.00 88.88 176 ASP A O 1
ATOM 1409 N N . GLU A 1 177 ? 13.326 12.939 -8.799 1.00 86.69 177 GLU A N 1
ATOM 1410 C CA . GLU A 1 177 ? 12.239 11.955 -8.703 1.00 86.69 177 GLU A CA 1
ATOM 1411 C C . GLU A 1 177 ? 12.008 11.483 -7.254 1.00 86.69 177 GLU A C 1
ATOM 1413 O O . GLU A 1 177 ? 10.865 11.351 -6.809 1.00 86.69 177 GLU A O 1
ATOM 1418 N N . LEU A 1 178 ? 13.083 11.281 -6.486 1.00 84.12 178 LEU A N 1
ATOM 1419 C CA . LEU A 1 178 ? 13.007 10.951 -5.060 1.00 84.12 178 LEU A CA 1
ATOM 1420 C C . LEU A 1 178 ? 12.325 12.071 -4.263 1.00 84.12 178 LEU A C 1
ATOM 1422 O O . LEU A 1 178 ? 11.446 11.808 -3.438 1.00 84.12 178 LEU A O 1
ATOM 1426 N N . LEU A 1 179 ? 12.717 13.324 -4.494 1.00 84.38 179 LEU A N 1
ATOM 1427 C CA . LEU A 1 179 ? 12.145 14.482 -3.811 1.00 84.38 179 LEU A CA 1
ATOM 1428 C C . LEU A 1 179 ? 10.671 14.678 -4.1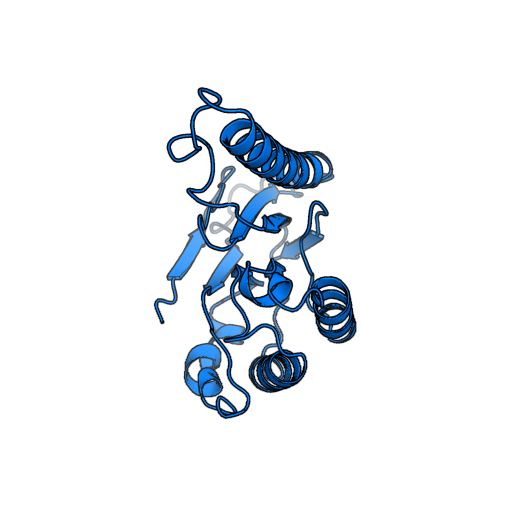79 1.00 84.38 179 LEU A C 1
ATOM 1430 O O . LEU A 1 179 ? 9.861 14.894 -3.278 1.00 84.38 179 LEU A O 1
ATOM 1434 N N . ASN A 1 180 ? 10.305 14.499 -5.449 1.00 88.00 180 ASN A N 1
ATOM 1435 C CA . ASN A 1 180 ? 8.919 14.572 -5.909 1.00 88.00 180 ASN A CA 1
ATOM 1436 C C . ASN A 1 180 ? 8.016 13.574 -5.164 1.00 88.00 180 ASN A C 1
ATOM 1438 O O . ASN A 1 180 ? 6.953 13.949 -4.662 1.00 88.00 180 ASN A O 1
ATOM 1442 N N . GLU A 1 181 ? 8.438 12.312 -5.025 1.00 84.19 181 GLU A N 1
ATOM 1443 C CA . GLU A 1 181 ? 7.654 11.304 -4.296 1.00 84.19 181 GLU A CA 1
ATOM 1444 C C . GLU A 1 181 ? 7.563 11.593 -2.794 1.00 84.19 181 GLU A C 1
ATOM 1446 O O . GLU A 1 181 ? 6.505 11.394 -2.179 1.00 84.19 181 GLU A O 1
ATOM 1451 N N . LYS A 1 182 ? 8.636 12.125 -2.198 1.00 80.75 182 LYS A N 1
ATOM 1452 C CA . LYS A 1 182 ? 8.635 12.576 -0.802 1.00 80.75 182 LYS A CA 1
ATOM 1453 C C . LYS A 1 182 ? 7.645 13.721 -0.592 1.00 80.75 182 LYS A C 1
ATOM 1455 O O . LYS A 1 182 ? 6.849 13.688 0.348 1.00 80.75 182 LYS A O 1
ATOM 1460 N N . GLU A 1 183 ? 7.687 14.741 -1.442 1.00 83.88 183 GLU A N 1
ATOM 1461 C CA . GLU A 1 183 ? 6.799 15.902 -1.356 1.00 83.88 183 GLU A CA 1
ATOM 1462 C C . GLU A 1 183 ? 5.338 15.506 -1.533 1.00 83.88 183 GLU A C 1
ATOM 1464 O O . GLU A 1 183 ? 4.480 15.949 -0.765 1.00 83.88 183 GLU A O 1
ATOM 1469 N N . LYS A 1 184 ? 5.065 14.605 -2.477 1.00 83.75 184 LYS A N 1
ATOM 1470 C CA . LYS A 1 184 ? 3.747 14.022 -2.716 1.00 83.75 184 LYS A CA 1
ATOM 1471 C C . LYS A 1 184 ? 3.176 13.368 -1.453 1.00 83.75 184 LYS A C 1
ATOM 1473 O O . LYS A 1 184 ? 2.069 13.710 -1.033 1.00 83.75 184 LYS A O 1
ATOM 1478 N N . MET A 1 185 ? 3.953 12.514 -0.781 1.00 78.12 185 MET A N 1
ATOM 1479 C CA . MET A 1 185 ? 3.565 11.896 0.496 1.00 78.12 185 MET A CA 1
ATOM 1480 C C . MET A 1 185 ? 3.312 12.931 1.602 1.00 78.12 185 MET A C 1
ATOM 1482 O O . MET A 1 185 ? 2.309 12.851 2.324 1.00 78.12 185 MET A O 1
ATOM 1486 N N . MET A 1 186 ? 4.211 13.911 1.740 1.00 77.88 186 MET A N 1
ATOM 1487 C CA . MET A 1 186 ? 4.115 14.956 2.764 1.00 77.88 186 MET A CA 1
ATOM 1488 C C . MET A 1 186 ? 2.909 15.874 2.541 1.00 77.88 186 MET A C 1
ATOM 1490 O O . MET A 1 186 ? 2.256 16.277 3.505 1.00 77.88 186 MET A O 1
ATOM 1494 N N . SER A 1 187 ? 2.587 16.185 1.284 1.00 82.56 187 SER A N 1
ATOM 1495 C CA . SER A 1 187 ? 1.411 16.968 0.898 1.00 82.56 187 SER A CA 1
ATOM 1496 C C . SER A 1 187 ? 0.117 16.253 1.286 1.00 82.56 187 SER A C 1
ATOM 1498 O O . SER A 1 187 ? -0.728 16.842 1.965 1.00 82.56 187 SER A O 1
ATOM 1500 N N . GLY A 1 188 ? 0.004 14.955 0.978 1.00 78.94 188 GLY A N 1
ATOM 1501 C CA . GLY A 1 188 ? -1.131 14.138 1.411 1.00 78.94 188 GLY A CA 1
ATOM 1502 C C . GLY A 1 188 ? -1.329 14.179 2.928 1.00 78.94 188 GLY A C 1
ATOM 1503 O O . GLY A 1 188 ? -2.446 14.373 3.402 1.00 78.94 188 GLY A O 1
ATOM 1504 N N . MET A 1 189 ? -0.239 14.122 3.701 1.00 73.06 189 MET A N 1
ATOM 1505 C CA . MET A 1 189 ? -0.309 14.183 5.165 1.00 73.06 189 MET A CA 1
ATOM 1506 C C . MET A 1 189 ? -0.738 15.560 5.694 1.00 73.06 189 MET A C 1
ATOM 1508 O O . MET A 1 189 ? -1.485 15.638 6.667 1.00 73.06 189 MET A O 1
ATOM 1512 N N . LYS A 1 190 ? -0.299 16.660 5.069 1.00 74.50 190 LYS A N 1
ATOM 1513 C CA . LYS A 1 190 ? -0.735 18.019 5.446 1.00 74.50 190 LYS A CA 1
ATOM 1514 C C . LYS A 1 190 ? -2.229 18.238 5.204 1.00 74.50 190 LYS A C 1
ATOM 1516 O O . LYS A 1 190 ? -2.856 18.981 5.950 1.00 74.50 190 LYS A O 1
ATOM 1521 N N . ASN A 1 191 ? -2.792 17.569 4.199 1.00 67.81 191 ASN A N 1
ATOM 1522 C CA . ASN A 1 191 ? -4.215 17.635 3.869 1.00 67.81 191 ASN A CA 1
ATOM 1523 C C . ASN A 1 191 ? -5.102 16.790 4.800 1.00 67.81 191 ASN A C 1
ATOM 1525 O O . ASN A 1 191 ? -6.325 16.787 4.640 1.00 67.81 191 ASN A O 1
ATOM 1529 N N . HIS A 1 192 ? -4.516 16.098 5.783 1.00 65.44 192 HIS A N 1
ATOM 1530 C CA . HIS A 1 192 ? -5.259 15.443 6.850 1.00 65.44 192 HIS A CA 1
ATOM 1531 C C . HIS A 1 192 ? -5.996 16.496 7.690 1.00 65.44 192 HIS A C 1
ATOM 1533 O O . HIS A 1 192 ? -5.406 17.177 8.532 1.00 65.44 192 HIS A O 1
ATOM 1539 N N . LYS A 1 193 ? -7.301 16.634 7.448 1.00 54.31 193 LYS A N 1
ATOM 1540 C CA . LYS A 1 193 ? -8.196 17.392 8.322 1.00 54.31 193 LYS A CA 1
ATOM 1541 C C . LYS A 1 193 ? -8.391 16.583 9.604 1.00 54.31 193 LYS A C 1
ATOM 1543 O O . LYS A 1 193 ? -8.989 15.512 9.550 1.00 54.31 193 LYS A O 1
ATOM 1548 N N . THR A 1 194 ? -7.834 17.079 10.705 1.00 49.91 194 THR A N 1
ATOM 1549 C CA . THR A 1 194 ? -8.187 16.658 12.070 1.00 49.91 194 THR A CA 1
ATOM 1550 C C . THR A 1 194 ? -9.559 17.179 12.441 1.00 49.91 194 THR A C 1
ATOM 1552 O O . THR A 1 194 ? -9.786 18.381 12.159 1.00 49.91 194 THR A O 1
#